Protein AF-A0A532U9X1-F1 (afdb_monomer)

Sequence (210 aa):
MLKDKKFWLIILLFGSIWGGLEVLLHDSLKMVNFSPISPVLTTVGFLTLAVARMIYNKRGSSAIIGGIAGLYKFLGLAFFPCQLFAVILQGATFDVVYSYLDKRLRENSVKRGVIGSLSAYLSYLLFVVVVTYIVPYSFWPSRGLSGVLNHAGIVGSFAALGGFLAVSLGERLGRNVREKFFYLQSSRAPLFYTSAVSVILICWILGVFL

Secondary structure (DSSP, 8-state):
-HHHHHHHHHHHHHHHHHHHHHHHHHHHHHHTT-S-HHHHHHHHHHHHHHHHHHH---TTHHHHHHHHHHHGGGTSSS--HHHHHHHHHHHHHHHHHHHHS-GGGGTSHHHHHHHHHHHHHHHHHHHHHIIIIIS--THHHHTHHHHHHHIIIIIHHHHHHHHHHHHHHHHHHHHHHHHHHHHHHHHSHHHHHHHHHHHHHHHHHHHHH-

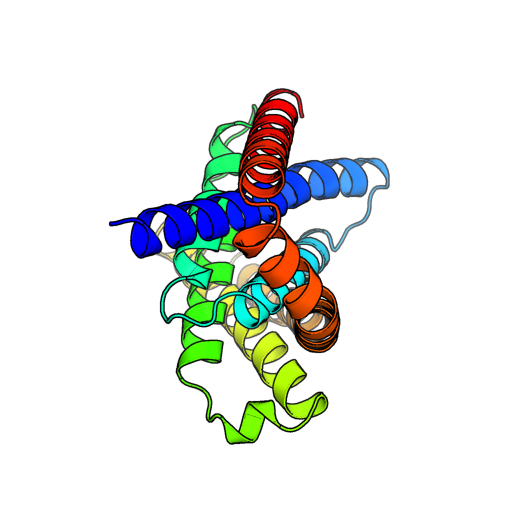Nearest PDB structures (foldseek):
  5edl-assembly1_A  TM=6.833E-01  e=3.679E-03  Bacillus subtilis
  6stj-assembly1_A  TM=2.609E-01  e=9.637E+00  Homo sapiens

Structure (mmCIF, N/CA/C/O backbone):
data_AF-A0A532U9X1-F1
#
_entry.id   AF-A0A532U9X1-F1
#
loop_
_atom_site.group_PDB
_atom_site.id
_atom_site.type_symbol
_atom_site.label_atom_id
_atom_site.label_alt_id
_atom_site.label_comp_id
_atom_site.label_asym_id
_atom_site.label_entity_id
_atom_site.label_seq_id
_atom_site.pdbx_PDB_ins_code
_atom_site.Cartn_x
_atom_site.Cartn_y
_atom_site.Cartn_z
_atom_site.occupancy
_atom_site.B_iso_or_equiv
_atom_site.auth_seq_id
_atom_site.auth_comp_id
_atom_site.auth_asym_id
_atom_site.auth_atom_id
_atom_site.pdbx_PDB_model_num
ATOM 1 N N . MET A 1 1 ? -22.167 -13.305 11.565 1.00 49.97 1 MET A N 1
ATOM 2 C CA . MET A 1 1 ? -22.881 -12.503 10.542 1.00 49.97 1 MET A CA 1
ATOM 3 C C . MET A 1 1 ? -22.608 -10.998 10.604 1.00 49.97 1 MET A C 1
ATOM 5 O O . MET A 1 1 ? -21.979 -10.497 9.682 1.00 49.97 1 MET A O 1
ATOM 9 N N . LEU A 1 2 ? -23.031 -10.233 11.627 1.00 58.47 2 LEU A N 1
ATOM 10 C CA . LEU A 1 2 ? -22.808 -8.763 11.653 1.00 58.47 2 LEU A CA 1
ATOM 11 C C . LEU A 1 2 ? -21.321 -8.361 11.701 1.00 58.47 2 LEU A C 1
ATOM 13 O O . LEU A 1 2 ? -20.928 -7.348 11.126 1.00 58.47 2 LEU A O 1
ATOM 17 N N . LYS A 1 3 ? -20.483 -9.173 12.357 1.00 68.62 3 LYS A N 1
ATOM 18 C CA . LYS A 1 3 ? -19.029 -8.961 12.456 1.00 68.62 3 LYS A CA 1
ATOM 19 C C . LYS A 1 3 ? -18.318 -9.146 11.106 1.00 68.62 3 LYS A C 1
ATOM 21 O O . LYS A 1 3 ? -17.339 -8.457 10.838 1.00 68.62 3 LYS A O 1
ATOM 26 N N . ASP A 1 4 ? -18.862 -10.013 10.253 1.00 77.56 4 ASP A N 1
ATOM 27 C CA . ASP A 1 4 ? -18.303 -10.360 8.942 1.00 77.56 4 ASP A CA 1
ATOM 28 C C . ASP A 1 4 ? -18.669 -9.301 7.897 1.00 77.56 4 ASP A C 1
ATOM 30 O O . ASP A 1 4 ? -17.810 -8.852 7.144 1.00 77.56 4 ASP A O 1
ATOM 34 N N . LYS A 1 5 ? -19.911 -8.795 7.925 1.00 85.19 5 LYS A N 1
ATOM 35 C CA . LYS A 1 5 ? -20.338 -7.674 7.065 1.00 85.19 5 LYS A CA 1
ATOM 36 C C . LYS A 1 5 ? -19.504 -6.411 7.312 1.00 85.19 5 LYS A C 1
ATOM 38 O O . LYS A 1 5 ? -19.053 -5.770 6.369 1.00 85.19 5 LYS A O 1
ATOM 43 N N . LYS A 1 6 ? -19.248 -6.081 8.586 1.00 85.69 6 LYS A N 1
ATOM 44 C CA . LYS A 1 6 ? -18.401 -4.936 8.971 1.00 85.69 6 LYS A CA 1
ATOM 45 C C . LYS A 1 6 ? -16.965 -5.089 8.473 1.00 85.69 6 LYS A C 1
ATOM 47 O O . LYS A 1 6 ? -16.364 -4.111 8.046 1.00 85.69 6 LYS A O 1
ATOM 52 N N . PHE A 1 7 ? -16.426 -6.303 8.532 1.00 88.94 7 PHE A N 1
ATOM 53 C CA . PHE A 1 7 ? -15.084 -6.601 8.044 1.00 88.94 7 PHE A CA 1
ATOM 54 C C . PHE A 1 7 ? -14.952 -6.332 6.543 1.00 88.94 7 PHE A C 1
ATOM 56 O O . PHE A 1 7 ? -14.070 -5.576 6.140 1.00 88.94 7 PHE A O 1
ATOM 63 N N . TRP A 1 8 ? -15.862 -6.887 5.741 1.00 93.62 8 TRP A N 1
ATOM 64 C CA . TRP A 1 8 ? -15.859 -6.689 4.293 1.00 93.62 8 TRP A CA 1
ATOM 65 C C . TRP A 1 8 ? -16.038 -5.228 3.900 1.00 93.62 8 TRP A C 1
ATOM 67 O O . TRP A 1 8 ? -15.336 -4.752 3.016 1.00 93.62 8 TRP A O 1
ATOM 77 N N . LEU A 1 9 ? -16.904 -4.492 4.599 1.00 94.25 9 LEU A N 1
ATOM 78 C CA . LEU A 1 9 ? -17.095 -3.069 4.332 1.00 94.25 9 LEU A CA 1
ATOM 79 C C . LEU A 1 9 ? -15.822 -2.250 4.577 1.00 94.25 9 LEU A C 1
ATOM 81 O O . LEU A 1 9 ? -15.495 -1.387 3.773 1.00 94.25 9 LEU A O 1
ATOM 85 N N . ILE A 1 10 ? -15.089 -2.520 5.663 1.00 93.44 10 ILE A N 1
ATOM 86 C CA . ILE A 1 10 ? -13.825 -1.826 5.958 1.00 93.44 10 ILE A CA 1
ATOM 87 C C . ILE A 1 10 ? -12.777 -2.150 4.889 1.00 93.44 10 ILE A C 1
ATOM 89 O O . ILE A 1 10 ? -12.087 -1.250 4.417 1.00 93.44 10 ILE A O 1
ATOM 93 N N . ILE A 1 11 ? -12.672 -3.421 4.495 1.00 96.19 11 ILE A N 1
ATOM 94 C CA . ILE A 1 11 ? -11.768 -3.850 3.424 1.00 96.19 11 ILE A CA 1
ATOM 95 C C . ILE A 1 11 ? -12.101 -3.136 2.111 1.00 96.19 11 ILE A C 1
ATOM 97 O O . ILE A 1 11 ? -11.207 -2.570 1.487 1.00 96.19 11 ILE A O 1
ATOM 101 N N . LEU A 1 12 ? -13.377 -3.124 1.719 1.00 96.69 12 LEU A N 1
ATOM 102 C CA . LEU A 1 12 ? -13.836 -2.447 0.509 1.00 96.69 12 LEU A CA 1
ATOM 103 C C . LEU A 1 12 ? -13.572 -0.946 0.577 1.00 96.69 12 LEU A C 1
ATOM 105 O O . LEU A 1 12 ? -13.089 -0.381 -0.396 1.00 96.69 12 LEU A O 1
ATOM 109 N N . LEU A 1 13 ? -13.823 -0.313 1.723 1.00 96.81 13 LEU A N 1
ATOM 110 C CA . LEU A 1 13 ? -13.577 1.111 1.928 1.00 96.81 13 LEU A CA 1
ATOM 111 C C . LEU A 1 13 ? -12.100 1.462 1.724 1.00 96.81 13 LEU A C 1
ATOM 113 O O . LEU A 1 13 ? -11.790 2.324 0.909 1.00 96.81 13 LEU A O 1
ATOM 117 N N . PHE A 1 14 ? -11.181 0.784 2.416 1.00 97.56 14 PHE A N 1
ATOM 118 C CA . PHE A 1 14 ? -9.748 1.076 2.286 1.00 97.56 14 PHE A CA 1
ATOM 119 C C . PHE A 1 14 ? -9.177 0.668 0.925 1.00 97.56 14 PHE A C 1
ATOM 121 O O . PHE A 1 14 ? -8.315 1.374 0.406 1.00 97.56 14 PHE A O 1
ATOM 128 N N . GLY A 1 15 ? -9.674 -0.419 0.328 1.00 97.12 15 GLY A N 1
ATOM 129 C CA . GLY A 1 15 ? -9.320 -0.809 -1.040 1.00 97.12 15 GLY A CA 1
ATOM 130 C C . GLY A 1 15 ? -9.757 0.235 -2.062 1.00 97.12 15 GLY A C 1
ATOM 131 O O . GLY A 1 15 ? -8.976 0.595 -2.934 1.00 97.12 15 GLY A O 1
ATOM 132 N N . SER A 1 16 ? -10.964 0.782 -1.899 1.00 97.12 16 SER A N 1
ATOM 133 C CA . SER A 1 16 ? -11.503 1.832 -2.771 1.00 97.12 16 SER A CA 1
ATOM 134 C C . SER A 1 16 ? -10.765 3.159 -2.599 1.00 97.12 16 SER A C 1
ATOM 136 O O . SER A 1 16 ? -10.448 3.813 -3.585 1.00 97.12 16 SER A O 1
ATOM 138 N N . ILE A 1 17 ? -10.424 3.533 -1.360 1.00 96.88 17 ILE A N 1
ATOM 139 C CA . ILE A 1 17 ? -9.623 4.734 -1.083 1.00 96.88 17 ILE A CA 1
ATOM 140 C C . ILE A 1 17 ? -8.241 4.615 -1.732 1.00 96.88 17 ILE A C 1
ATOM 142 O O . ILE A 1 17 ? -7.826 5.534 -2.430 1.00 96.88 17 ILE A O 1
ATOM 146 N N . TRP A 1 18 ? -7.534 3.496 -1.539 1.00 97.50 18 TRP A N 1
ATOM 147 C CA . TRP A 1 18 ? -6.222 3.314 -2.165 1.00 97.50 18 TRP A CA 1
ATOM 148 C C . TRP A 1 18 ? -6.330 3.271 -3.695 1.00 97.50 18 TRP A C 1
ATOM 150 O O . TRP A 1 18 ? -5.617 4.014 -4.361 1.00 97.50 18 TRP A O 1
ATOM 160 N N . GLY A 1 19 ? -7.249 2.480 -4.256 1.00 95.12 19 GLY A N 1
ATOM 161 C CA . GLY A 1 19 ? -7.444 2.389 -5.707 1.00 95.12 19 GLY A CA 1
ATOM 162 C C . GLY A 1 19 ? -7.814 3.727 -6.356 1.00 95.12 19 GLY A C 1
ATOM 163 O O . GLY A 1 19 ? -7.246 4.093 -7.382 1.00 95.12 19 GLY A O 1
ATOM 164 N N . GLY A 1 20 ? -8.691 4.511 -5.724 1.00 94.25 20 GLY A N 1
ATOM 165 C CA . GLY A 1 20 ? -9.029 5.857 -6.189 1.00 94.25 20 GLY A CA 1
ATOM 166 C C . GLY A 1 20 ? -7.845 6.825 -6.110 1.00 94.25 20 GLY A C 1
ATOM 167 O O . GLY A 1 20 ? -7.595 7.565 -7.059 1.00 94.25 20 GLY A O 1
ATOM 168 N N . LEU A 1 21 ? -7.076 6.795 -5.013 1.00 94.62 21 LEU A N 1
ATOM 169 C CA . LEU A 1 21 ? -5.856 7.601 -4.874 1.00 94.62 21 LEU A CA 1
ATOM 170 C C . LEU A 1 21 ? -4.792 7.220 -5.906 1.00 94.62 21 LEU A C 1
ATOM 172 O O . LEU A 1 21 ? -4.101 8.101 -6.402 1.00 94.62 21 LEU A O 1
ATOM 176 N N . GLU A 1 22 ? -4.669 5.937 -6.243 1.00 92.62 22 GLU A N 1
ATOM 177 C CA . GLU A 1 22 ? -3.769 5.445 -7.289 1.00 92.62 22 GLU A CA 1
ATOM 178 C C . GLU A 1 22 ? -4.063 6.074 -8.649 1.00 92.62 22 GLU A C 1
ATOM 180 O O . GLU A 1 22 ? -3.134 6.502 -9.327 1.00 92.62 22 GLU A O 1
ATOM 185 N N . VAL A 1 23 ? -5.336 6.137 -9.045 1.00 91.19 23 VAL A N 1
ATOM 186 C CA . VAL A 1 23 ? -5.747 6.750 -10.317 1.00 91.19 23 VAL A CA 1
ATOM 187 C C . VAL A 1 23 ? -5.522 8.264 -10.266 1.00 91.19 23 VAL A C 1
ATOM 189 O O . VAL A 1 23 ? -4.752 8.806 -11.057 1.00 91.19 23 VAL A O 1
ATOM 192 N N . LEU A 1 24 ? -6.078 8.928 -9.247 1.00 91.88 24 LEU A N 1
ATOM 193 C CA . LEU A 1 24 ? -5.992 10.382 -9.079 1.00 91.88 24 LEU A CA 1
ATOM 194 C C . LEU A 1 24 ? -4.550 10.901 -9.039 1.00 91.88 24 LEU A C 1
ATOM 196 O O . LEU A 1 24 ? -4.216 11.881 -9.708 1.00 91.88 24 LEU A O 1
ATOM 200 N N . LEU A 1 25 ? -3.688 10.272 -8.234 1.00 91.75 25 LEU A N 1
ATOM 201 C CA . LEU A 1 25 ? -2.304 10.714 -8.074 1.00 91.75 25 LEU A CA 1
ATOM 202 C C . LEU A 1 25 ? -1.470 10.415 -9.310 1.00 91.75 25 LEU A C 1
ATOM 204 O O . LEU A 1 25 ? -0.604 11.216 -9.648 1.00 91.75 25 LEU A O 1
ATOM 208 N N . HIS A 1 26 ? -1.708 9.291 -9.983 1.00 89.69 26 HIS A N 1
ATOM 209 C CA . HIS A 1 26 ? -0.960 8.947 -11.187 1.00 89.69 26 HIS A CA 1
ATOM 210 C C . HIS A 1 26 ? -1.162 9.988 -12.286 1.00 89.69 26 HIS A C 1
ATOM 212 O O . HIS A 1 26 ? -0.177 10.470 -12.850 1.00 89.69 26 HIS A O 1
ATOM 218 N N . ASP A 1 27 ? -2.404 10.396 -12.537 1.00 88.44 27 ASP A N 1
ATOM 219 C CA . ASP A 1 27 ? -2.695 11.399 -13.564 1.00 88.44 27 ASP A CA 1
ATOM 220 C C . ASP A 1 27 ? -2.250 12.796 -13.134 1.00 88.44 27 ASP A C 1
ATOM 222 O O . ASP A 1 27 ? -1.587 13.494 -13.903 1.00 88.44 27 ASP A O 1
ATOM 226 N N . SER A 1 28 ? -2.478 13.161 -11.869 1.00 90.38 28 SER A N 1
ATOM 227 C CA . SER A 1 28 ? -2.004 14.442 -11.325 1.00 90.38 28 SER A CA 1
ATOM 228 C C . SER A 1 28 ? -0.480 14.585 -11.430 1.00 90.38 28 SER A C 1
ATOM 230 O O . SER A 1 28 ? 0.022 15.641 -11.812 1.00 90.38 28 SER A O 1
ATOM 232 N N . LEU A 1 29 ? 0.279 13.525 -11.125 1.00 91.06 29 LEU A N 1
ATOM 233 C CA . LEU A 1 29 ? 1.745 13.537 -11.198 1.00 91.06 29 LEU A CA 1
ATOM 234 C C . LEU A 1 29 ? 2.260 13.566 -12.641 1.00 91.06 29 LEU A C 1
ATOM 236 O O . LEU A 1 29 ? 3.283 14.202 -12.909 1.00 91.06 29 LEU A O 1
ATOM 240 N N . LYS A 1 30 ? 1.548 12.929 -13.577 1.00 87.69 30 LYS A N 1
ATOM 241 C CA . LYS A 1 30 ? 1.854 13.039 -15.009 1.00 87.69 30 LYS A CA 1
ATOM 242 C C . LYS A 1 30 ? 1.664 14.460 -15.525 1.00 87.69 30 LYS A C 1
ATOM 244 O O . LYS A 1 30 ? 2.513 14.927 -16.277 1.00 87.69 30 LYS A O 1
ATOM 249 N N . MET A 1 31 ? 0.608 15.158 -15.100 1.00 90.50 31 MET A N 1
ATOM 250 C CA . MET A 1 31 ? 0.347 16.541 -15.530 1.00 90.50 31 MET A CA 1
ATOM 251 C C . MET A 1 31 ? 1.487 17.500 -15.161 1.00 90.50 31 MET A C 1
ATOM 253 O O . MET A 1 31 ? 1.769 18.433 -15.907 1.00 90.50 31 MET A O 1
ATOM 257 N N . VAL A 1 32 ? 2.178 17.255 -14.044 1.00 92.69 32 VAL A N 1
ATOM 258 C CA . VAL A 1 32 ? 3.333 18.057 -13.599 1.00 92.69 32 VAL A CA 1
ATOM 259 C C . VAL A 1 32 ? 4.690 17.480 -14.035 1.00 92.69 32 VAL A C 1
ATOM 261 O O . VAL A 1 32 ? 5.727 17.956 -13.579 1.00 92.69 32 VAL A O 1
ATOM 264 N N . ASN A 1 33 ? 4.712 16.461 -14.907 1.00 89.19 33 ASN A N 1
ATOM 265 C CA . ASN A 1 33 ? 5.923 15.769 -15.379 1.00 89.19 33 ASN A CA 1
ATOM 266 C C . ASN A 1 33 ? 6.828 15.229 -14.251 1.00 89.19 33 ASN A C 1
ATOM 268 O O . ASN A 1 33 ? 8.056 15.184 -14.375 1.00 89.19 33 ASN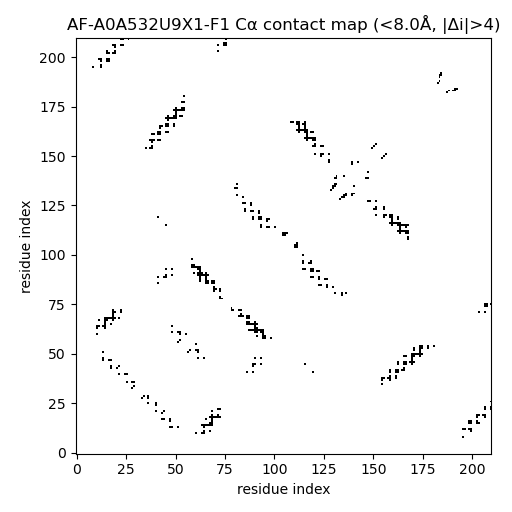 A O 1
ATOM 272 N N . PHE A 1 34 ? 6.241 14.804 -13.131 1.00 87.94 34 PHE A N 1
ATOM 273 C CA . PHE A 1 34 ? 7.006 14.288 -12.001 1.00 87.94 34 PHE A CA 1
ATOM 274 C C . PHE A 1 34 ? 7.447 12.840 -12.259 1.00 87.94 34 PHE A C 1
ATOM 276 O O . PHE A 1 34 ? 6.623 11.948 -12.418 1.00 87.94 34 PHE A O 1
ATOM 283 N N . SER A 1 35 ? 8.759 12.593 -12.301 1.00 78.06 35 SER A N 1
ATOM 284 C CA . SER A 1 35 ? 9.325 11.313 -12.762 1.00 78.06 35 SER A CA 1
ATOM 285 C C . SER A 1 35 ? 9.250 10.143 -11.750 1.00 78.06 35 SER A C 1
ATOM 287 O O . SER A 1 35 ? 8.978 9.014 -12.173 1.00 78.06 35 SER A O 1
ATOM 289 N N . PRO A 1 36 ? 9.396 10.321 -10.415 1.00 85.56 36 PRO A N 1
ATOM 290 C CA . PRO A 1 36 ? 9.295 9.200 -9.476 1.00 85.56 36 PRO A CA 1
ATOM 291 C C . PRO A 1 36 ? 7.846 8.929 -9.028 1.00 85.56 36 PRO A C 1
ATOM 293 O O . PRO A 1 36 ? 7.540 8.904 -7.836 1.00 85.56 36 PRO A O 1
ATOM 296 N N . ILE A 1 37 ? 6.952 8.665 -9.988 1.00 91.50 37 ILE A N 1
ATOM 297 C CA . ILE A 1 37 ? 5.530 8.361 -9.727 1.00 91.50 37 ILE A CA 1
ATOM 298 C C . ILE A 1 37 ? 5.385 7.092 -8.872 1.00 91.50 37 ILE A C 1
ATOM 300 O O . ILE A 1 37 ? 4.680 7.079 -7.867 1.00 91.50 37 ILE A O 1
ATOM 304 N N . SER A 1 38 ? 6.097 6.022 -9.238 1.00 92.69 38 SER A N 1
ATOM 305 C CA . SER A 1 38 ? 5.945 4.702 -8.612 1.00 92.69 38 SER A CA 1
ATOM 306 C C . SER A 1 38 ? 6.287 4.681 -7.103 1.00 92.69 38 SER A C 1
ATOM 308 O O . SER A 1 38 ? 5.475 4.167 -6.327 1.00 92.69 38 SER A O 1
ATOM 310 N N . PRO A 1 39 ? 7.398 5.281 -6.626 1.00 95.38 39 PRO A N 1
ATOM 311 C CA . PRO A 1 39 ? 7.660 5.415 -5.190 1.00 95.38 39 PRO A CA 1
ATOM 312 C C . PRO A 1 39 ? 6.602 6.220 -4.429 1.00 95.38 39 PRO A C 1
ATOM 314 O O . PRO A 1 39 ? 6.249 5.856 -3.305 1.00 95.38 39 PRO A O 1
ATOM 317 N N . VAL A 1 40 ? 6.073 7.297 -5.021 1.00 96.06 40 VAL A N 1
ATOM 318 C CA . VAL A 1 40 ? 5.040 8.131 -4.381 1.00 96.06 40 VAL A CA 1
ATOM 319 C C . VAL A 1 40 ? 3.742 7.348 -4.221 1.00 96.06 40 VAL A C 1
ATOM 321 O O . VAL A 1 40 ? 3.186 7.300 -3.124 1.00 96.06 40 VAL A O 1
ATOM 324 N N . LEU A 1 41 ? 3.310 6.664 -5.277 1.00 95.44 41 LEU A N 1
ATOM 325 C CA . LEU A 1 41 ? 2.147 5.779 -5.250 1.00 95.44 41 LEU A CA 1
ATOM 326 C C . LEU A 1 41 ? 2.292 4.675 -4.188 1.00 95.44 41 LEU A C 1
ATOM 328 O O . LEU A 1 41 ? 1.420 4.508 -3.334 1.00 95.44 41 LEU A O 1
ATOM 332 N N . THR A 1 42 ? 3.463 4.030 -4.129 1.00 96.94 42 T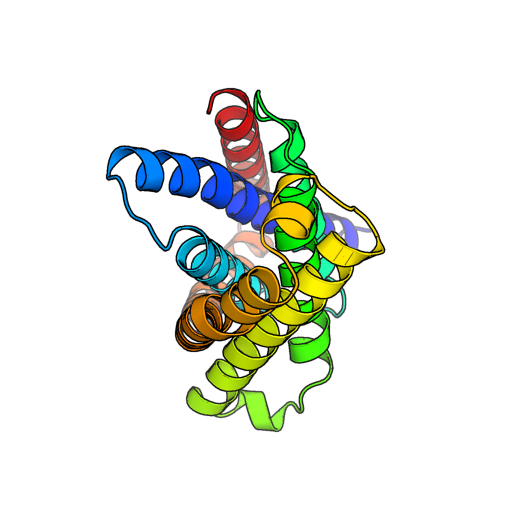HR A N 1
ATOM 333 C CA . THR A 1 42 ? 3.792 3.036 -3.089 1.00 96.94 42 THR A CA 1
ATOM 334 C C . THR A 1 42 ? 3.681 3.621 -1.679 1.00 96.94 42 THR A C 1
ATOM 336 O O . THR A 1 42 ? 3.132 2.992 -0.774 1.00 96.94 42 THR A O 1
ATOM 339 N N . THR A 1 43 ? 4.183 4.843 -1.486 1.00 97.25 43 THR A N 1
ATOM 340 C CA . THR A 1 43 ? 4.138 5.561 -0.202 1.00 97.25 43 THR A CA 1
ATOM 341 C C . THR A 1 43 ? 2.694 5.778 0.246 1.00 97.25 43 THR A C 1
ATOM 343 O O . THR A 1 43 ? 2.347 5.490 1.393 1.00 97.25 43 THR A O 1
ATOM 346 N N . VAL A 1 44 ? 1.824 6.231 -0.656 1.00 97.56 44 VAL A N 1
ATOM 347 C CA . VAL A 1 44 ? 0.402 6.458 -0.355 1.00 97.56 44 VAL A CA 1
ATOM 348 C C . VAL A 1 44 ? -0.340 5.144 -0.106 1.00 97.56 44 VAL A C 1
ATOM 350 O O . VAL A 1 44 ? -1.130 5.055 0.843 1.00 97.56 44 VAL A O 1
ATOM 353 N N . GLY A 1 45 ? -0.043 4.101 -0.882 1.00 97.56 45 GLY A N 1
ATOM 354 C CA . GLY A 1 45 ? -0.596 2.766 -0.666 1.00 97.56 45 GLY A CA 1
ATOM 355 C C . GLY A 1 45 ? -0.252 2.221 0.716 1.00 97.56 45 GLY A C 1
ATOM 356 O O . GLY A 1 45 ? -1.135 1.843 1.487 1.00 97.56 45 GLY A O 1
ATOM 357 N N . PHE A 1 46 ? 1.022 2.275 1.100 1.00 98.25 46 PHE A N 1
ATOM 358 C CA . PHE A 1 46 ? 1.476 1.798 2.407 1.00 98.25 46 PHE A CA 1
ATOM 359 C C . PHE A 1 46 ? 0.955 2.632 3.569 1.00 98.25 46 PHE A C 1
ATOM 361 O O . PHE A 1 46 ? 0.645 2.074 4.623 1.00 98.25 46 PHE A O 1
ATOM 368 N N . LEU A 1 47 ? 0.803 3.944 3.386 1.00 97.94 47 LEU A N 1
ATOM 369 C CA . LEU A 1 47 ? 0.168 4.803 4.379 1.00 97.94 47 LEU A CA 1
ATOM 370 C C . LEU A 1 47 ? -1.282 4.362 4.606 1.00 97.94 47 LEU A C 1
ATOM 372 O O . LEU A 1 47 ? -1.703 4.188 5.751 1.00 97.94 47 LEU A O 1
ATOM 376 N N . THR A 1 48 ? -2.015 4.095 3.524 1.00 97.75 48 THR A N 1
ATOM 377 C CA . THR A 1 48 ? -3.403 3.617 3.582 1.00 97.75 48 THR A CA 1
ATOM 378 C C . THR A 1 48 ? -3.497 2.250 4.266 1.00 97.75 48 THR A C 1
ATOM 380 O O . THR A 1 48 ? -4.317 2.062 5.169 1.00 97.75 48 THR A O 1
ATOM 383 N N . LEU A 1 49 ? -2.614 1.309 3.916 1.00 97.75 49 LEU A N 1
ATOM 384 C CA . LEU A 1 49 ? -2.553 -0.018 4.538 1.00 97.75 49 LEU A CA 1
ATOM 385 C C . LEU A 1 49 ? -2.181 0.037 6.027 1.00 97.75 49 LEU A C 1
ATOM 387 O O . LEU A 1 49 ? -2.764 -0.694 6.832 1.00 97.75 49 LEU A O 1
ATOM 391 N N . ALA A 1 50 ? -1.248 0.907 6.414 1.00 96.75 50 ALA A N 1
ATOM 392 C CA . ALA A 1 50 ? -0.857 1.100 7.807 1.00 96.75 50 ALA A CA 1
ATOM 393 C C . ALA A 1 50 ? -2.005 1.692 8.643 1.00 96.75 50 ALA A C 1
ATOM 395 O O . ALA A 1 50 ? -2.279 1.197 9.742 1.00 96.75 50 ALA A O 1
ATOM 396 N N . VAL A 1 51 ? -2.736 2.678 8.107 1.00 96.88 51 VAL A N 1
ATOM 397 C CA . VAL A 1 51 ? -3.964 3.202 8.737 1.00 96.88 51 VAL A CA 1
ATOM 398 C C . VAL A 1 51 ? -4.999 2.084 8.893 1.00 96.88 51 VAL A C 1
ATOM 400 O O . VAL A 1 51 ? -5.522 1.874 9.993 1.00 96.88 51 VAL A O 1
ATOM 403 N N . ALA A 1 52 ? -5.247 1.314 7.829 1.00 96.06 52 ALA A N 1
ATOM 404 C CA . ALA A 1 52 ? -6.196 0.205 7.849 1.00 96.06 52 ALA A CA 1
ATOM 405 C C . ALA A 1 52 ? -5.828 -0.849 8.908 1.00 96.06 52 ALA A C 1
ATOM 407 O O . ALA A 1 52 ? -6.707 -1.332 9.625 1.00 96.06 52 ALA A O 1
ATOM 408 N N . ARG A 1 53 ? -4.535 -1.158 9.083 1.00 94.25 53 ARG A N 1
ATOM 409 C CA . ARG A 1 53 ? -4.049 -2.098 10.109 1.00 94.25 53 ARG A CA 1
ATOM 410 C C . ARG A 1 53 ? -4.249 -1.610 11.539 1.00 94.25 53 ARG A C 1
ATOM 412 O O . ARG A 1 53 ? -4.413 -2.446 12.426 1.00 94.25 53 ARG A O 1
ATOM 419 N N . MET A 1 54 ? -4.281 -0.302 11.786 1.00 93.88 54 MET A N 1
ATOM 420 C CA . MET A 1 54 ? -4.606 0.229 13.117 1.00 93.88 54 MET A CA 1
ATOM 421 C C . MET A 1 54 ? -6.090 0.108 13.453 1.00 93.88 54 MET A C 1
ATOM 423 O O . MET A 1 54 ? -6.442 -0.110 14.613 1.00 93.88 54 MET A O 1
ATOM 427 N N . ILE A 1 55 ? -6.959 0.226 12.449 1.00 92.56 55 ILE A N 1
ATOM 428 C CA . ILE A 1 55 ? -8.407 0.079 12.623 1.00 92.56 55 ILE A CA 1
ATOM 429 C C . ILE A 1 55 ? -8.780 -1.401 12.707 1.00 92.56 55 ILE A C 1
ATOM 431 O O . ILE A 1 55 ? -9.538 -1.804 13.591 1.00 92.56 55 ILE A O 1
ATOM 435 N N . TYR A 1 56 ? -8.219 -2.226 11.822 1.00 90.12 56 TYR A N 1
ATOM 436 C CA . TYR A 1 56 ? -8.535 -3.643 11.734 1.00 90.12 56 TYR A CA 1
ATOM 437 C C . TYR A 1 56 ? -7.300 -4.505 11.440 1.00 90.12 56 TYR A C 1
ATOM 439 O O . TYR A 1 56 ? -6.903 -4.730 10.296 1.00 90.12 56 TYR A O 1
ATOM 447 N N . ASN A 1 57 ? -6.702 -5.045 12.502 1.00 91.75 57 ASN A N 1
ATOM 448 C CA . ASN A 1 57 ? -5.490 -5.858 12.418 1.00 91.75 57 ASN A CA 1
ATOM 449 C C . ASN A 1 57 ? -5.810 -7.359 12.283 1.00 91.75 57 ASN A C 1
ATOM 451 O O . ASN A 1 57 ? -5.696 -8.108 13.256 1.00 91.75 57 ASN A O 1
ATOM 455 N N . LYS A 1 58 ? -6.203 -7.813 11.087 1.00 92.31 58 LYS A N 1
ATOM 456 C CA . LYS A 1 58 ? -6.275 -9.249 10.758 1.00 92.31 58 LYS A CA 1
ATOM 457 C C . LYS A 1 58 ? -5.253 -9.614 9.688 1.00 92.31 58 LYS A C 1
ATOM 459 O O . LYS A 1 58 ? -4.988 -8.831 8.788 1.00 92.31 58 LYS A O 1
ATOM 464 N N . ARG A 1 59 ? -4.687 -10.818 9.786 1.00 92.56 59 ARG A N 1
ATOM 465 C CA . ARG A 1 59 ? -3.828 -11.377 8.730 1.00 92.56 59 ARG A CA 1
ATOM 466 C C . ARG A 1 59 ? -4.631 -11.517 7.433 1.00 92.56 59 ARG A C 1
ATOM 468 O O . ARG A 1 59 ? -5.817 -11.842 7.494 1.00 92.56 59 ARG A O 1
ATOM 475 N N . GLY A 1 60 ? -4.002 -11.239 6.298 1.00 93.75 60 GLY A N 1
ATOM 476 C CA . GLY A 1 60 ? -4.621 -11.238 4.974 1.00 93.75 60 GLY A CA 1
ATOM 477 C C . GLY A 1 60 ? -5.422 -9.979 4.626 1.00 93.75 60 GLY A C 1
ATOM 478 O O . GLY A 1 60 ? -5.751 -9.794 3.457 1.00 93.75 60 GLY A O 1
ATOM 479 N N . SER A 1 61 ? -5.746 -9.091 5.579 1.00 95.44 61 SER A N 1
ATOM 480 C CA . SER A 1 61 ? -6.593 -7.929 5.272 1.00 95.44 61 SER A CA 1
ATOM 481 C C . SER A 1 61 ? -5.918 -6.940 4.324 1.00 95.44 61 SER A C 1
ATOM 483 O O . SER A 1 61 ? -6.580 -6.409 3.439 1.00 95.44 61 SER A O 1
ATOM 485 N N . SER A 1 62 ? -4.611 -6.718 4.466 1.00 97.31 62 SER A N 1
ATOM 486 C CA . SER A 1 62 ? -3.859 -5.795 3.611 1.00 97.31 62 SER A CA 1
ATOM 487 C C . SER A 1 62 ? -3.686 -6.347 2.200 1.00 97.31 62 SER A C 1
ATOM 489 O O . SER A 1 62 ? -3.769 -5.587 1.238 1.00 97.31 62 SER A O 1
ATOM 491 N N . ALA A 1 63 ? -3.533 -7.667 2.070 1.00 97.50 63 ALA A N 1
ATOM 492 C CA . ALA A 1 63 ? -3.471 -8.330 0.773 1.00 97.50 63 ALA A CA 1
ATOM 493 C C . ALA A 1 63 ? -4.797 -8.189 0.009 1.00 97.50 63 ALA A C 1
ATOM 495 O O . ALA A 1 63 ? -4.792 -7.822 -1.162 1.00 97.50 63 ALA A O 1
ATOM 496 N N . ILE A 1 64 ? -5.939 -8.401 0.678 1.00 97.69 64 ILE A N 1
ATOM 497 C CA . ILE A 1 64 ? -7.263 -8.238 0.053 1.00 97.69 64 ILE A CA 1
ATOM 498 C C . ILE A 1 64 ? -7.518 -6.768 -0.311 1.00 97.69 64 ILE A C 1
ATOM 500 O O . ILE A 1 64 ? -8.010 -6.490 -1.403 1.00 97.69 64 ILE A O 1
ATOM 504 N N . ILE A 1 65 ? -7.149 -5.827 0.568 1.00 98.12 65 ILE A N 1
ATOM 505 C CA . ILE A 1 65 ? -7.225 -4.386 0.282 1.00 98.12 65 ILE A CA 1
ATOM 506 C C . ILE A 1 65 ? -6.417 -4.045 -0.981 1.00 98.12 65 ILE A C 1
ATOM 508 O O . ILE A 1 65 ? -6.934 -3.347 -1.849 1.00 98.12 65 ILE A O 1
ATOM 512 N N . GLY A 1 66 ? -5.197 -4.577 -1.122 1.00 97.38 66 GLY A N 1
ATOM 513 C CA . GLY A 1 66 ? -4.385 -4.404 -2.333 1.00 97.38 66 GLY A CA 1
ATOM 514 C C . GLY A 1 66 ? -4.962 -5.076 -3.572 1.00 97.38 66 GLY A C 1
ATOM 515 O O . GLY A 1 66 ? -4.898 -4.504 -4.654 1.00 97.38 66 GLY A O 1
ATOM 516 N N . GLY A 1 67 ? -5.606 -6.233 -3.420 1.00 97.44 67 GLY A N 1
ATOM 517 C CA . GLY A 1 67 ? -6.383 -6.863 -4.489 1.00 97.44 67 GLY A CA 1
ATOM 518 C C . GLY A 1 67 ? -7.474 -5.938 -5.026 1.00 97.44 67 GLY A C 1
ATOM 519 O O . GLY A 1 67 ? -7.533 -5.686 -6.226 1.00 97.44 67 GLY A O 1
ATOM 520 N N . ILE A 1 68 ? -8.293 -5.379 -4.132 1.00 97.19 68 ILE A N 1
ATOM 521 C CA . ILE A 1 68 ? -9.376 -4.452 -4.493 1.00 97.19 68 ILE A CA 1
ATOM 522 C C . ILE A 1 68 ? -8.822 -3.168 -5.113 1.00 97.19 68 ILE A C 1
ATOM 524 O O . ILE A 1 68 ? -9.339 -2.726 -6.133 1.00 97.19 68 ILE A O 1
ATOM 528 N N . ALA A 1 69 ? -7.762 -2.593 -4.541 1.00 96.56 69 ALA A N 1
ATOM 529 C CA . ALA A 1 69 ? -7.108 -1.416 -5.110 1.00 96.56 69 ALA A CA 1
ATOM 530 C C . ALA A 1 69 ? -6.555 -1.701 -6.516 1.00 96.56 69 ALA A C 1
ATOM 532 O O . ALA A 1 69 ? -6.693 -0.877 -7.414 1.00 96.56 69 ALA A O 1
ATOM 533 N N . GLY A 1 70 ? -5.995 -2.893 -6.738 1.00 94.62 70 GLY A N 1
ATOM 534 C CA . GLY A 1 70 ? -5.541 -3.339 -8.051 1.00 94.62 70 GLY A CA 1
ATOM 535 C C . GLY A 1 70 ? -6.670 -3.397 -9.083 1.00 94.62 70 GLY A C 1
ATOM 536 O O . GLY A 1 70 ? -6.448 -3.028 -10.235 1.00 94.62 70 GLY A O 1
ATOM 537 N N . LEU A 1 71 ? -7.891 -3.776 -8.680 1.00 93.88 71 LEU A N 1
ATOM 538 C CA . LEU A 1 71 ? -9.034 -3.863 -9.599 1.00 93.88 71 LEU A CA 1
ATOM 539 C C . LEU A 1 71 ? -9.385 -2.526 -10.267 1.00 93.88 71 LEU A C 1
ATOM 541 O O . LEU A 1 71 ? -9.909 -2.532 -11.378 1.00 93.88 71 LEU A O 1
ATOM 545 N N . TYR A 1 72 ? -9.032 -1.391 -9.661 1.00 91.31 72 TYR A N 1
ATOM 546 C CA . TYR A 1 72 ? -9.207 -0.077 -10.287 1.00 91.31 72 TYR A CA 1
ATOM 547 C C . TYR A 1 72 ? -8.438 0.064 -11.601 1.00 91.31 72 TYR A C 1
ATOM 549 O O . TYR A 1 72 ? -8.863 0.805 -12.482 1.00 91.31 72 TYR A O 1
ATOM 557 N N . LYS A 1 73 ? -7.342 -0.682 -11.790 1.00 88.62 73 LYS A N 1
ATOM 558 C CA . LYS A 1 73 ? -6.578 -0.657 -13.045 1.00 88.62 73 LYS A CA 1
ATOM 559 C C . LYS A 1 73 ? -7.354 -1.255 -14.229 1.00 88.62 73 LYS A C 1
ATOM 561 O O . LYS A 1 73 ? -6.943 -1.038 -15.362 1.00 88.62 73 LYS A O 1
ATOM 566 N N . PHE A 1 74 ? -8.456 -1.975 -13.990 1.00 88.31 74 PHE A N 1
ATOM 567 C CA . PHE A 1 74 ? -9.366 -2.427 -15.052 1.00 88.31 74 PHE A CA 1
ATOM 568 C C . PHE A 1 74 ? -10.378 -1.362 -15.486 1.00 88.31 74 PHE A C 1
ATOM 570 O O . PHE A 1 74 ? -11.001 -1.532 -16.528 1.00 88.31 74 PHE A O 1
ATOM 577 N N . LEU A 1 75 ? -10.571 -0.301 -14.698 1.00 84.50 75 LEU A N 1
ATOM 578 C CA . LEU A 1 75 ? -11.542 0.752 -15.009 1.00 84.50 75 LEU A CA 1
ATOM 579 C C . LEU A 1 75 ? -10.979 1.801 -15.975 1.00 84.50 75 LEU A C 1
ATOM 581 O O . LEU A 1 75 ? -11.747 2.438 -16.686 1.00 84.50 75 LEU A O 1
ATOM 585 N N . GLY A 1 76 ? -9.652 1.952 -16.023 1.00 72.06 76 GLY A N 1
ATOM 586 C CA . GLY A 1 76 ? -8.988 2.897 -16.916 1.00 72.06 76 GLY A CA 1
ATOM 587 C C . GLY A 1 76 ? -8.978 2.439 -18.378 1.00 72.06 76 GLY A C 1
ATOM 588 O O . GLY A 1 76 ? -8.911 1.247 -18.678 1.00 72.06 76 GLY A O 1
ATOM 589 N N . LEU A 1 77 ? -8.957 3.406 -19.303 1.00 61.50 77 LEU A N 1
ATOM 590 C CA . LEU A 1 77 ? -8.976 3.180 -20.760 1.00 61.50 77 LEU A CA 1
ATOM 591 C C . LEU A 1 77 ? -7.781 2.362 -21.295 1.00 61.50 77 LEU A C 1
ATOM 593 O O . LEU A 1 77 ? -7.870 1.780 -22.374 1.00 61.50 77 LEU A O 1
ATOM 597 N N . ALA A 1 78 ? -6.663 2.307 -20.560 1.00 74.06 78 ALA A N 1
ATOM 598 C CA . ALA A 1 78 ? -5.468 1.553 -20.933 1.00 74.06 78 ALA A CA 1
ATOM 599 C C . ALA A 1 78 ? -5.061 0.574 -19.821 1.00 74.06 78 ALA A C 1
ATOM 601 O O . ALA A 1 78 ? -4.519 0.967 -18.785 1.00 74.06 78 ALA A O 1
ATOM 602 N N . PHE A 1 79 ? -5.296 -0.718 -20.056 1.00 79.94 79 PHE A N 1
ATOM 603 C CA . PHE A 1 79 ? -4.948 -1.775 -19.112 1.00 79.94 79 PHE A CA 1
ATOM 604 C C . PHE A 1 79 ? -3.461 -2.139 -19.200 1.00 79.94 79 PHE A C 1
ATOM 606 O O . PHE A 1 79 ? -2.988 -2.663 -20.210 1.00 79.94 79 PHE A O 1
ATOM 613 N N . PHE A 1 80 ? -2.733 -1.924 -18.103 1.00 83.69 80 PHE A N 1
ATOM 614 C CA . PHE A 1 80 ? -1.343 -2.352 -17.956 1.00 83.69 80 PHE A CA 1
ATOM 615 C C . PHE A 1 80 ? -1.239 -3.444 -16.880 1.00 83.69 80 PHE A C 1
ATOM 617 O O . PHE A 1 80 ? -1.237 -3.120 -15.687 1.00 83.69 80 PHE A O 1
ATOM 624 N N . PRO A 1 81 ? -1.081 -4.729 -17.264 1.00 85.75 81 PRO A N 1
ATOM 625 C CA . PRO A 1 81 ? -0.995 -5.837 -16.311 1.00 85.75 81 PRO A CA 1
ATOM 626 C C . PRO A 1 81 ? 0.100 -5.628 -15.260 1.00 85.75 81 PRO A C 1
ATOM 628 O O . PRO A 1 81 ? -0.076 -5.958 -14.092 1.00 85.75 81 PRO A O 1
ATOM 631 N N . CYS A 1 82 ? 1.227 -5.024 -15.647 1.00 88.75 82 CYS A N 1
ATOM 632 C CA . CYS A 1 82 ? 2.329 -4.753 -14.729 1.00 88.75 82 CYS A CA 1
ATOM 633 C C . CYS A 1 82 ? 1.911 -3.837 -13.565 1.00 88.75 82 CYS A C 1
ATOM 635 O O . CYS A 1 82 ? 2.290 -4.087 -12.426 1.00 88.75 82 CYS A O 1
ATOM 637 N N . GLN A 1 83 ? 1.078 -2.823 -13.806 1.00 90.00 83 GLN A N 1
ATOM 638 C CA . GLN A 1 83 ? 0.615 -1.929 -12.743 1.00 90.00 83 GLN A CA 1
ATOM 639 C C . GLN A 1 83 ? -0.336 -2.646 -11.781 1.00 90.00 83 GLN A C 1
ATOM 641 O O . GLN A 1 83 ? -0.241 -2.445 -10.572 1.00 90.00 83 GLN A O 1
ATOM 646 N N . LEU A 1 84 ? -1.198 -3.526 -12.300 1.00 92.62 84 LEU A N 1
ATOM 647 C CA . LEU A 1 84 ? -2.067 -4.377 -11.484 1.00 92.62 84 LEU A CA 1
ATOM 648 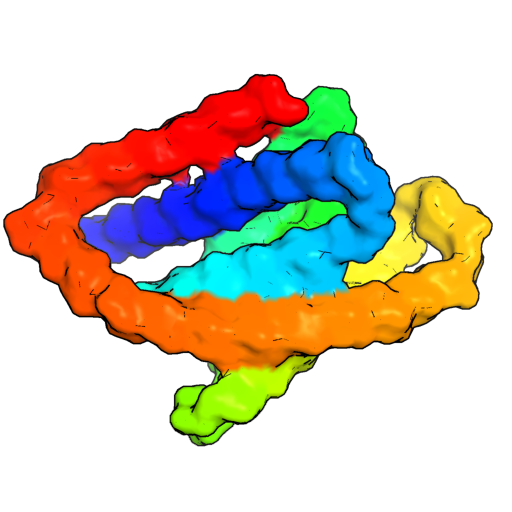C C . LEU A 1 84 ? -1.240 -5.255 -10.532 1.00 92.62 84 LEU A C 1
ATOM 650 O O . LEU A 1 84 ? -1.457 -5.235 -9.320 1.00 92.62 84 LEU A O 1
ATOM 654 N N . PHE A 1 85 ? -0.260 -5.991 -11.065 1.00 93.19 85 PHE A N 1
ATOM 655 C CA . PHE A 1 85 ? 0.589 -6.861 -10.247 1.00 93.19 85 PHE A CA 1
ATOM 656 C C . PHE A 1 85 ? 1.427 -6.078 -9.237 1.00 93.19 85 PHE A C 1
ATOM 658 O O . PHE A 1 85 ? 1.600 -6.554 -8.119 1.00 93.19 85 PHE A O 1
ATOM 665 N N . ALA A 1 86 ? 1.901 -4.879 -9.583 1.00 93.94 86 ALA A N 1
ATOM 666 C CA . ALA A 1 86 ? 2.632 -4.031 -8.646 1.00 93.94 86 ALA A CA 1
ATOM 667 C C . ALA A 1 86 ? 1.793 -3.712 -7.394 1.00 93.94 86 ALA A C 1
ATOM 669 O O . ALA A 1 86 ? 2.256 -3.945 -6.279 1.00 93.94 86 ALA A O 1
ATOM 670 N N . VAL A 1 87 ? 0.544 -3.264 -7.566 1.00 96.19 87 VAL A N 1
ATOM 671 C CA . VAL A 1 87 ? -0.359 -2.913 -6.451 1.00 96.19 87 VAL A CA 1
ATOM 672 C C . VAL A 1 87 ? -0.729 -4.145 -5.614 1.00 96.19 87 VAL A C 1
ATOM 674 O O . VAL A 1 87 ? -0.696 -4.105 -4.380 1.00 96.19 87 VAL A O 1
ATOM 677 N N . ILE A 1 88 ? -1.022 -5.275 -6.265 1.00 96.75 88 ILE A N 1
ATOM 678 C CA . ILE A 1 88 ? -1.345 -6.529 -5.566 1.00 96.75 88 ILE A CA 1
ATOM 679 C C . ILE A 1 88 ? -0.152 -7.010 -4.732 1.00 96.75 88 ILE A C 1
ATOM 681 O O . ILE A 1 88 ? -0.317 -7.351 -3.557 1.00 96.75 88 ILE A O 1
ATOM 685 N N . LEU A 1 89 ? 1.051 -7.015 -5.315 1.00 97.00 89 LEU A N 1
ATOM 686 C CA . LEU A 1 89 ? 2.269 -7.431 -4.621 1.00 97.00 89 LEU A CA 1
ATOM 687 C C . LEU A 1 89 ? 2.577 -6.520 -3.437 1.00 97.00 89 LEU A C 1
ATOM 689 O O . LEU A 1 89 ? 2.913 -7.035 -2.378 1.00 97.00 89 LEU A O 1
ATOM 693 N N . GLN A 1 90 ? 2.380 -5.208 -3.568 1.00 97.81 90 GLN A N 1
ATOM 694 C CA . GLN A 1 90 ? 2.548 -4.259 -2.466 1.00 97.81 90 GLN A CA 1
ATOM 695 C C . GLN A 1 90 ? 1.633 -4.589 -1.284 1.00 97.81 90 GLN A C 1
ATOM 697 O O . GLN A 1 90 ? 2.086 -4.632 -0.137 1.00 97.81 90 GLN A O 1
ATOM 702 N N . GLY A 1 91 ? 0.354 -4.865 -1.552 1.00 97.69 91 GLY A N 1
ATOM 703 C CA . GLY A 1 91 ? -0.592 -5.288 -0.520 1.00 97.69 91 GLY A CA 1
ATOM 704 C C . GLY A 1 91 ? -0.187 -6.613 0.128 1.00 97.69 91 GLY A C 1
ATOM 705 O O . GLY A 1 91 ? -0.239 -6.742 1.353 1.00 97.69 91 GLY A O 1
ATOM 706 N N . ALA A 1 92 ? 0.249 -7.581 -0.680 1.00 97.88 92 ALA A N 1
ATOM 707 C CA . ALA A 1 92 ? 0.645 -8.910 -0.225 1.00 97.88 92 ALA A CA 1
ATOM 708 C C . ALA A 1 92 ? 1.941 -8.899 0.602 1.00 97.88 92 ALA A C 1
ATOM 710 O O . ALA A 1 92 ? 1.970 -9.473 1.693 1.00 97.88 92 ALA A O 1
ATOM 711 N N . THR A 1 93 ? 2.999 -8.230 0.137 1.00 97.62 93 THR A N 1
ATOM 712 C CA . THR A 1 93 ? 4.266 -8.147 0.877 1.00 97.62 93 THR A CA 1
ATOM 713 C C . THR A 1 93 ? 4.090 -7.371 2.162 1.00 97.62 93 THR A C 1
ATOM 715 O O . THR A 1 93 ? 4.571 -7.828 3.197 1.00 97.62 93 THR A O 1
ATOM 718 N N . PHE A 1 94 ? 3.349 -6.260 2.136 1.00 97.56 94 PHE A N 1
ATOM 719 C CA . PHE A 1 94 ? 3.014 -5.540 3.354 1.00 97.56 94 PHE A CA 1
ATOM 720 C C . PHE A 1 94 ? 2.242 -6.434 4.326 1.00 97.56 94 PHE A C 1
ATOM 722 O O . PHE A 1 94 ? 2.571 -6.466 5.508 1.00 97.56 94 PHE A O 1
ATOM 729 N N . ASP A 1 95 ? 1.265 -7.216 3.855 1.00 97.00 95 ASP A N 1
ATOM 730 C CA . ASP A 1 95 ? 0.518 -8.136 4.715 1.00 97.00 95 ASP A CA 1
ATOM 731 C C . ASP A 1 95 ? 1.422 -9.171 5.392 1.00 97.00 95 ASP A C 1
ATOM 733 O O . ASP A 1 95 ? 1.340 -9.345 6.611 1.00 97.00 95 ASP A O 1
ATOM 737 N N . VAL A 1 96 ? 2.297 -9.820 4.618 1.00 96.06 96 VAL A N 1
ATOM 738 C CA . VAL A 1 96 ? 3.233 -10.842 5.105 1.00 96.06 96 VAL A CA 1
ATOM 739 C C . VAL A 1 96 ? 4.214 -10.223 6.093 1.00 96.06 96 VAL A C 1
ATOM 741 O O . VAL A 1 96 ? 4.277 -10.637 7.252 1.00 96.06 96 VAL A O 1
ATOM 744 N N . VAL A 1 97 ? 4.935 -9.190 5.671 1.00 95.50 97 VAL A N 1
ATOM 745 C CA . VAL A 1 97 ? 5.979 -8.548 6.471 1.00 95.50 97 VAL A CA 1
ATOM 746 C C . VAL A 1 97 ? 5.378 -7.980 7.756 1.00 95.50 97 VAL A C 1
ATOM 748 O O . VAL A 1 97 ? 5.872 -8.267 8.846 1.00 95.50 97 VAL A O 1
ATOM 751 N N . TYR A 1 98 ? 4.240 -7.287 7.671 1.00 93.44 98 TYR A N 1
ATOM 752 C CA . TYR A 1 98 ? 3.546 -6.774 8.847 1.00 93.44 98 TYR A CA 1
ATOM 753 C C . TYR A 1 98 ? 3.066 -7.909 9.760 1.00 93.44 98 TYR A C 1
ATOM 755 O O . TYR A 1 98 ? 3.252 -7.830 10.970 1.00 93.44 98 TYR A O 1
ATOM 763 N N . SER A 1 99 ? 2.462 -8.977 9.229 1.00 92.56 99 SER A N 1
ATOM 764 C CA . SER A 1 99 ? 1.843 -10.052 10.029 1.00 92.56 99 SER A CA 1
ATOM 765 C C . SER A 1 99 ? 2.828 -11.009 10.701 1.00 92.56 99 SER A C 1
ATOM 767 O O . SER A 1 99 ? 2.465 -11.593 11.732 1.00 92.56 99 SER A O 1
ATOM 769 N N . TYR A 1 100 ? 4.012 -11.193 10.114 1.00 89.94 100 TYR A N 1
ATOM 770 C CA . TYR A 1 100 ? 5.044 -12.109 10.604 1.00 89.94 100 TYR A CA 1
ATOM 771 C C . TYR A 1 100 ? 6.127 -11.415 11.433 1.00 89.94 100 TYR A C 1
ATOM 773 O O . TYR A 1 100 ? 6.717 -12.068 12.291 1.00 89.94 100 TYR A O 1
ATOM 781 N N . LEU A 1 101 ? 6.369 -10.111 11.247 1.00 86.12 101 LEU A N 1
ATOM 782 C CA . LEU A 1 101 ? 7.328 -9.398 12.091 1.00 86.12 101 LEU A CA 1
ATOM 783 C C . LEU A 1 101 ? 6.821 -9.248 13.529 1.00 86.12 101 LEU A C 1
ATOM 785 O O . LEU A 1 101 ? 5.647 -8.952 13.785 1.00 86.12 101 LEU A O 1
ATOM 789 N N . ASP A 1 102 ? 7.755 -9.458 14.459 1.00 70.38 102 ASP A N 1
ATOM 790 C CA . ASP A 1 102 ? 7.523 -9.510 15.899 1.00 70.38 102 ASP A CA 1
ATOM 791 C C . ASP A 1 102 ? 6.790 -8.257 16.408 1.00 70.38 102 ASP A C 1
ATOM 793 O O . ASP A 1 102 ? 7.047 -7.125 15.987 1.00 70.38 102 ASP A O 1
ATOM 797 N N . LYS A 1 103 ? 5.891 -8.451 17.375 1.00 76.25 103 LYS A N 1
ATOM 798 C CA . LYS A 1 103 ? 5.164 -7.366 18.044 1.00 76.25 103 LYS A CA 1
ATOM 799 C C . LYS A 1 103 ? 6.124 -6.366 18.698 1.00 76.25 103 LYS A C 1
ATOM 801 O O . LYS A 1 103 ? 5.815 -5.178 18.701 1.00 76.25 103 LYS A O 1
ATOM 806 N N . ARG A 1 104 ? 7.312 -6.805 19.141 1.00 66.94 104 ARG A N 1
ATOM 807 C CA . ARG A 1 104 ? 8.375 -5.924 19.673 1.00 66.94 104 ARG A CA 1
ATOM 808 C C . ARG A 1 104 ? 8.912 -4.925 18.643 1.00 66.94 104 ARG A C 1
ATOM 810 O O . ARG A 1 104 ? 9.369 -3.839 18.999 1.00 66.94 104 ARG A O 1
ATOM 817 N N . LEU A 1 105 ? 8.841 -5.247 17.349 1.00 68.31 105 LEU A N 1
ATOM 818 C CA . LEU A 1 105 ? 9.185 -4.308 16.275 1.00 68.31 105 LEU A CA 1
ATOM 819 C C . LEU A 1 105 ? 8.099 -3.245 16.057 1.00 68.31 105 LEU A C 1
ATOM 821 O O . LEU A 1 105 ? 8.330 -2.252 15.374 1.00 68.31 105 LEU A O 1
ATOM 825 N N . ARG A 1 106 ? 6.931 -3.394 16.685 1.00 70.69 106 ARG A N 1
ATOM 826 C CA . ARG A 1 106 ? 5.830 -2.427 16.608 1.00 70.69 106 ARG A CA 1
ATOM 827 C C . ARG A 1 106 ? 5.775 -1.474 17.796 1.00 70.69 106 ARG A C 1
ATOM 829 O O . ARG A 1 106 ? 4.872 -0.644 17.849 1.00 70.69 106 ARG A O 1
ATOM 836 N N . GLU A 1 107 ? 6.697 -1.572 18.748 1.00 77.75 107 GLU A N 1
ATOM 837 C CA . GLU A 1 107 ? 6.723 -0.689 19.921 1.00 77.75 107 GLU A CA 1
ATOM 838 C C . GLU A 1 107 ? 7.331 0.676 19.579 1.00 77.75 107 GLU A C 1
ATOM 840 O O . GLU A 1 107 ? 6.783 1.714 19.945 1.00 77.75 107 GLU A O 1
ATOM 845 N N . ASN A 1 108 ? 8.409 0.684 18.792 1.00 83.88 108 ASN A N 1
ATOM 846 C CA . ASN A 1 108 ? 9.120 1.898 18.400 1.00 83.88 108 ASN A CA 1
ATOM 847 C C . ASN A 1 108 ? 8.700 2.367 16.994 1.00 83.88 108 ASN A C 1
ATOM 849 O O . ASN A 1 108 ? 8.636 1.571 16.058 1.00 83.88 108 ASN A O 1
ATOM 853 N N . SER A 1 109 ? 8.474 3.673 16.833 1.00 81.31 109 SER A N 1
ATOM 854 C CA . SER A 1 109 ? 8.232 4.338 15.544 1.00 81.31 109 SER A CA 1
ATOM 855 C C . SER A 1 109 ? 9.282 4.008 14.483 1.00 81.31 109 SER A C 1
ATOM 857 O O . SER A 1 109 ? 8.912 3.715 13.352 1.00 81.31 109 SER A O 1
ATOM 859 N N . VAL A 1 110 ? 10.565 3.954 14.846 1.00 86.06 110 VAL A N 1
ATOM 860 C CA . VAL A 1 110 ? 11.641 3.603 13.901 1.00 86.06 110 VAL A CA 1
ATOM 861 C C . VAL A 1 110 ? 11.490 2.164 13.409 1.00 86.06 110 VAL A C 1
ATOM 863 O O . VAL A 1 110 ? 11.557 1.895 12.214 1.00 86.06 110 VAL A O 1
ATOM 866 N N . LYS A 1 111 ? 11.219 1.230 14.327 1.00 87.38 111 LYS A N 1
ATOM 867 C CA . LYS A 1 111 ? 11.055 -0.190 13.997 1.00 87.38 111 LYS A CA 1
ATOM 868 C C . LYS A 1 111 ? 9.812 -0.430 13.125 1.00 87.38 111 LYS A C 1
ATOM 870 O O . LYS A 1 111 ? 9.868 -1.260 12.225 1.00 87.38 111 LYS A O 1
ATOM 875 N N . ARG A 1 112 ? 8.739 0.352 13.306 1.00 87.94 112 ARG A N 1
ATOM 876 C CA . ARG A 1 112 ? 7.565 0.353 12.407 1.00 87.94 112 ARG A CA 1
ATOM 877 C C . ARG A 1 112 ? 7.921 0.823 11.001 1.00 87.94 112 ARG A C 1
ATOM 879 O O . ARG A 1 112 ? 7.484 0.209 10.034 1.00 87.94 112 ARG A O 1
ATOM 886 N N . GLY A 1 113 ? 8.735 1.869 10.881 1.00 92.69 113 GLY A N 1
ATOM 887 C CA . GLY A 1 113 ? 9.230 2.322 9.585 1.00 92.69 113 GLY A CA 1
ATOM 888 C C . GLY A 1 113 ? 10.016 1.230 8.854 1.00 92.69 113 GLY A C 1
ATOM 889 O O . GLY A 1 113 ? 9.789 1.009 7.668 1.00 92.69 113 GLY A O 1
ATOM 890 N N . VAL A 1 114 ? 10.846 0.458 9.563 1.00 93.88 114 VAL A N 1
ATOM 891 C CA . VAL A 1 114 ? 11.586 -0.673 8.964 1.00 93.88 114 VAL A CA 1
ATOM 892 C C . VAL A 1 114 ? 10.645 -1.708 8.337 1.00 93.88 114 VAL A C 1
ATOM 894 O O . VAL A 1 114 ? 10.946 -2.220 7.261 1.00 93.88 114 VAL A O 1
ATOM 897 N N . ILE A 1 115 ? 9.482 -1.974 8.946 1.00 94.06 115 ILE A N 1
ATOM 898 C CA . ILE A 1 115 ? 8.450 -2.852 8.361 1.00 94.06 115 ILE A CA 1
ATOM 899 C C . ILE A 1 115 ? 8.017 -2.309 6.993 1.00 94.06 115 ILE A C 1
ATOM 901 O O . ILE A 1 115 ? 7.935 -3.066 6.026 1.00 94.06 115 ILE A O 1
ATOM 905 N N . GLY A 1 116 ? 7.781 -0.999 6.895 1.00 95.88 116 GLY A N 1
ATOM 906 C CA . GLY A 1 116 ? 7.436 -0.331 5.642 1.00 95.88 116 GLY A CA 1
ATOM 907 C C . GLY A 1 116 ? 8.538 -0.410 4.594 1.00 95.88 116 GLY A C 1
ATOM 908 O O . GLY A 1 116 ? 8.270 -0.815 3.467 1.00 95.88 116 GLY A O 1
ATOM 909 N N . SER A 1 117 ? 9.782 -0.103 4.961 1.00 96.94 117 SER A N 1
ATOM 910 C CA . SER A 1 117 ? 10.920 -0.217 4.042 1.00 96.94 117 SER A CA 1
ATOM 911 C C . SER A 1 117 ? 11.093 -1.631 3.506 1.00 96.94 117 SER A C 1
ATOM 913 O O . SER A 1 117 ? 11.208 -1.820 2.296 1.00 96.94 117 SER A O 1
ATOM 915 N N . LEU A 1 118 ? 11.057 -2.627 4.395 1.00 96.31 118 LEU A N 1
ATOM 916 C CA . LEU A 1 118 ? 11.228 -4.026 4.023 1.00 96.31 118 LEU A CA 1
ATOM 917 C C . LEU A 1 118 ? 10.088 -4.505 3.118 1.00 96.31 118 LEU A C 1
ATOM 919 O O . LEU A 1 118 ? 10.341 -5.167 2.116 1.00 96.31 118 LEU A O 1
ATOM 923 N N . SER A 1 119 ? 8.846 -4.124 3.429 1.00 97.00 119 SER A N 1
ATOM 924 C CA . SER A 1 119 ? 7.674 -4.461 2.610 1.00 97.00 119 SER A CA 1
ATOM 925 C C . SER A 1 119 ? 7.777 -3.888 1.196 1.00 97.00 119 SER A C 1
ATOM 927 O O . SER A 1 119 ? 7.449 -4.577 0.228 1.00 97.00 119 SER A O 1
ATOM 929 N N . ALA A 1 120 ? 8.241 -2.639 1.074 1.00 97.44 120 ALA A N 1
ATOM 930 C CA . ALA A 1 120 ? 8.346 -1.936 -0.202 1.00 97.44 120 ALA A CA 1
ATOM 931 C C . ALA A 1 120 ? 9.452 -2.572 -1.031 1.00 97.44 120 ALA A C 1
ATOM 933 O O . ALA A 1 120 ? 9.209 -3.005 -2.153 1.00 97.44 120 ALA A O 1
ATOM 934 N N . TYR A 1 121 ? 10.639 -2.718 -0.447 1.00 96.19 121 TYR A N 1
ATOM 935 C CA . TYR A 1 121 ? 11.777 -3.298 -1.144 1.00 96.19 121 TYR A CA 1
ATOM 936 C C . TYR A 1 121 ? 11.485 -4.728 -1.617 1.00 96.19 121 TYR A C 1
ATOM 938 O O . TYR A 1 121 ? 11.703 -5.059 -2.783 1.00 96.19 121 TYR A O 1
ATOM 946 N N . LEU A 1 122 ? 10.880 -5.552 -0.752 1.00 96.56 122 LEU A N 1
ATOM 947 C CA . LEU A 1 122 ? 10.450 -6.902 -1.113 1.00 96.56 122 LEU A CA 1
ATOM 948 C C . LEU A 1 122 ? 9.409 -6.892 -2.241 1.00 96.56 122 LEU A C 1
ATOM 950 O O . LEU A 1 122 ? 9.480 -7.729 -3.139 1.00 96.56 122 LEU A O 1
ATOM 954 N N . SER A 1 123 ? 8.476 -5.934 -2.239 1.00 97.00 123 SER A N 1
ATOM 955 C CA . SER A 1 123 ? 7.495 -5.793 -3.320 1.00 97.00 123 SER A CA 1
ATOM 956 C C . SER A 1 123 ? 8.154 -5.505 -4.663 1.00 97.00 123 SER A C 1
ATOM 958 O O . SER A 1 123 ? 7.730 -6.074 -5.664 1.00 97.00 123 SER A O 1
ATOM 960 N N . TYR A 1 124 ? 9.171 -4.639 -4.707 1.00 95.75 124 TYR A N 1
ATOM 961 C CA . TYR A 1 124 ? 9.874 -4.307 -5.951 1.00 95.75 124 TYR A CA 1
ATOM 962 C C . TYR A 1 124 ? 10.720 -5.476 -6.462 1.00 95.75 124 TYR A C 1
ATOM 964 O O . TYR A 1 124 ? 10.740 -5.731 -7.666 1.00 95.75 124 TYR A O 1
ATOM 972 N N . LEU A 1 125 ? 11.366 -6.226 -5.563 1.00 94.88 125 LEU A N 1
ATOM 973 C CA . LEU A 1 125 ? 12.095 -7.443 -5.930 1.00 94.88 125 LEU A CA 1
ATOM 974 C C . LEU A 1 125 ? 11.160 -8.506 -6.515 1.00 94.88 125 LEU A C 1
ATOM 976 O O . LEU A 1 125 ? 11.436 -9.052 -7.583 1.00 94.88 125 LEU A O 1
ATOM 980 N N . LEU A 1 126 ? 10.030 -8.770 -5.853 1.00 95.12 126 LEU A N 1
ATOM 981 C CA . LEU A 1 126 ? 9.038 -9.717 -6.365 1.00 95.12 126 LEU A CA 1
ATOM 982 C C . LEU A 1 126 ? 8.421 -9.229 -7.672 1.00 95.12 126 LEU A C 1
ATOM 984 O O . LEU A 1 126 ? 8.247 -10.022 -8.591 1.00 95.12 126 LEU A O 1
ATOM 988 N N . PHE A 1 127 ? 8.138 -7.933 -7.784 1.00 93.75 127 PHE A N 1
ATOM 989 C CA . PHE A 1 127 ? 7.609 -7.346 -9.008 1.00 93.75 127 PHE A CA 1
ATOM 990 C C . PHE A 1 127 ? 8.536 -7.603 -10.195 1.00 93.75 127 PHE A C 1
ATOM 992 O O . PHE A 1 127 ? 8.072 -8.081 -11.226 1.00 93.75 127 PHE A O 1
ATOM 999 N N . VAL A 1 128 ? 9.841 -7.379 -10.022 1.00 92.19 128 VAL A N 1
ATOM 1000 C CA . VAL A 1 128 ? 10.865 -7.689 -11.026 1.00 92.19 128 VAL A CA 1
ATOM 1001 C C . VAL A 1 128 ? 10.811 -9.153 -11.468 1.00 92.19 128 VAL A C 1
ATOM 1003 O O . VAL A 1 128 ? 10.818 -9.425 -12.669 1.00 92.19 128 VAL A O 1
ATOM 1006 N N . VAL A 1 129 ? 10.714 -10.095 -10.527 1.00 91.62 129 VAL A N 1
ATOM 1007 C CA . VAL A 1 129 ? 10.603 -11.526 -10.850 1.00 91.62 129 VAL A CA 1
ATOM 1008 C C . VAL A 1 129 ? 9.321 -11.803 -11.642 1.00 91.62 129 VAL A C 1
ATOM 1010 O O . VAL A 1 129 ? 9.368 -12.462 -12.681 1.00 91.62 129 VAL A O 1
ATOM 1013 N N . VAL A 1 130 ? 8.187 -11.250 -11.205 1.00 91.69 130 VAL A N 1
ATOM 1014 C CA . VAL A 1 130 ? 6.886 -11.455 -11.855 1.00 91.69 130 VAL A CA 1
ATOM 1015 C C . VAL A 1 130 ? 6.878 -10.908 -13.283 1.00 91.69 130 VAL A C 1
ATOM 1017 O O . VAL A 1 130 ? 6.488 -11.631 -14.198 1.00 91.69 130 VAL A O 1
ATOM 1020 N N . VAL A 1 131 ? 7.340 -9.677 -13.514 1.00 88.62 131 VAL A N 1
ATOM 1021 C CA . VAL A 1 131 ? 7.309 -9.070 -14.861 1.00 88.62 131 VAL A CA 1
ATOM 1022 C C . VAL A 1 131 ? 8.373 -9.614 -15.808 1.00 88.62 131 VAL A C 1
ATOM 1024 O O . VAL A 1 131 ? 8.249 -9.435 -17.016 1.00 88.62 131 VAL A O 1
ATOM 1027 N N . THR A 1 132 ? 9.411 -10.266 -15.282 1.00 87.25 132 THR A N 1
ATOM 1028 C CA . THR A 1 132 ? 10.451 -10.893 -16.108 1.00 87.25 132 THR A CA 1
ATOM 1029 C C . THR A 1 132 ? 10.053 -12.308 -16.522 1.00 87.25 132 THR A C 1
ATOM 1031 O O . THR A 1 132 ? 10.236 -12.670 -17.680 1.00 87.25 132 THR A O 1
ATOM 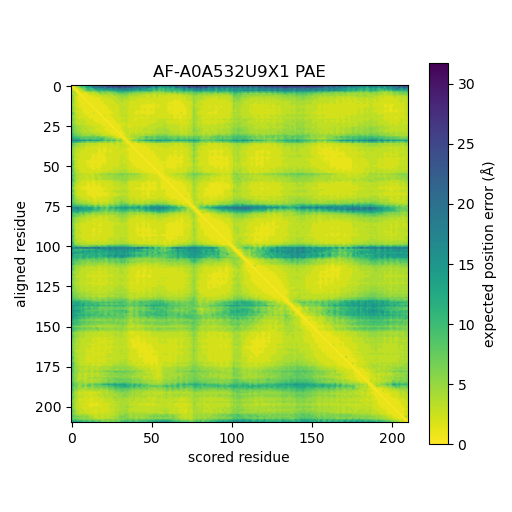1034 N N . TYR A 1 133 ? 9.495 -13.100 -15.599 1.00 88.62 133 TYR A N 1
ATOM 1035 C CA . TYR A 1 133 ? 9.315 -14.543 -15.804 1.00 88.62 133 TYR A CA 1
ATOM 1036 C C . TYR A 1 133 ? 7.861 -15.009 -15.902 1.00 88.62 133 TYR A C 1
ATOM 1038 O O . TYR A 1 133 ? 7.605 -16.028 -16.533 1.00 88.62 133 TYR A O 1
ATOM 1046 N N . ILE A 1 134 ? 6.910 -14.306 -15.280 1.00 88.25 134 ILE A N 1
ATOM 1047 C CA . ILE A 1 134 ? 5.507 -14.756 -15.205 1.00 88.25 134 ILE A CA 1
ATOM 1048 C C . ILE A 1 134 ? 4.642 -13.999 -16.211 1.00 88.25 134 ILE A C 1
ATOM 1050 O O . ILE A 1 134 ? 3.850 -14.601 -16.930 1.00 88.25 134 ILE A O 1
ATOM 1054 N N . VAL A 1 135 ? 4.798 -12.675 -16.273 1.00 86.25 135 VAL A N 1
ATOM 1055 C CA . VAL A 1 135 ? 4.006 -11.791 -17.140 1.00 86.25 135 VAL A CA 1
ATOM 1056 C C . VAL A 1 135 ? 4.955 -10.910 -17.953 1.00 86.25 135 VAL A C 1
ATOM 1058 O O . VAL A 1 135 ? 5.071 -9.711 -17.677 1.00 86.25 135 VAL A O 1
ATOM 1061 N N . PRO A 1 136 ? 5.679 -11.498 -18.925 1.00 76.50 136 PRO A N 1
ATOM 1062 C CA . PRO A 1 136 ? 6.654 -10.772 -19.723 1.00 76.50 136 PRO A CA 1
ATOM 1063 C C . PRO A 1 136 ? 5.947 -9.721 -20.580 1.00 76.50 136 PRO A C 1
ATOM 1065 O O . PRO A 1 136 ? 5.302 -10.019 -21.581 1.00 76.50 136 PRO A O 1
ATOM 1068 N N . TYR A 1 137 ? 6.069 -8.462 -20.173 1.00 79.62 137 TYR A N 1
ATOM 1069 C CA . TYR A 1 137 ? 5.586 -7.313 -20.932 1.00 79.62 137 TYR A CA 1
ATOM 1070 C C . TYR A 1 137 ? 6.759 -6.707 -21.698 1.00 79.62 137 TYR A C 1
ATOM 1072 O O . TYR A 1 137 ? 7.765 -6.396 -21.068 1.00 79.62 137 TYR A O 1
ATOM 1080 N N . SER A 1 138 ? 6.642 -6.514 -23.018 1.00 80.06 138 SER A N 1
ATOM 1081 C CA . SER A 1 138 ? 7.747 -6.190 -23.952 1.00 80.06 138 SER A CA 1
ATOM 1082 C C . SER A 1 138 ? 8.678 -5.043 -23.519 1.00 80.06 138 SER A C 1
ATOM 1084 O O . SER A 1 138 ? 9.858 -5.023 -23.873 1.00 80.06 138 SER A O 1
ATOM 1086 N N . PHE A 1 139 ? 8.194 -4.122 -22.687 1.00 82.12 139 PHE A N 1
ATOM 1087 C CA . PHE A 1 139 ? 8.984 -3.051 -22.079 1.00 82.12 139 PHE A CA 1
ATOM 1088 C C . PHE A 1 139 ? 10.073 -3.530 -21.096 1.00 82.12 139 PHE A C 1
ATOM 1090 O O . PHE A 1 139 ? 11.125 -2.904 -20.998 1.00 82.12 139 PHE A O 1
ATOM 1097 N N . TRP A 1 140 ? 9.848 -4.615 -20.348 1.00 83.06 140 TRP A N 1
ATOM 1098 C CA . TRP A 1 140 ? 10.800 -5.094 -19.337 1.00 83.06 140 TRP A CA 1
ATOM 1099 C C . TRP A 1 140 ? 11.935 -5.936 -19.935 1.00 83.06 140 TRP A C 1
ATOM 1101 O O . TRP A 1 140 ? 13.090 -5.616 -19.650 1.00 83.06 140 TRP A O 1
ATOM 1111 N N . PRO A 1 141 ? 11.678 -6.920 -20.822 1.00 79.88 141 PRO A N 1
ATOM 1112 C CA . PRO A 1 141 ? 12.742 -7.635 -21.521 1.00 79.88 141 PRO A CA 1
ATOM 1113 C C . PRO A 1 141 ? 13.609 -6.716 -22.390 1.00 79.88 141 PRO A C 1
ATOM 1115 O O . PRO A 1 141 ? 14.822 -6.895 -22.428 1.00 79.88 141 PRO A O 1
ATOM 1118 N N . SER A 1 142 ? 13.025 -5.693 -23.031 1.00 84.44 142 SER A N 1
ATOM 1119 C CA . SER A 1 142 ? 13.780 -4.752 -23.881 1.00 84.44 142 SER A CA 1
ATOM 1120 C C . SER A 1 142 ? 14.751 -3.854 -23.104 1.00 84.44 142 SER A C 1
ATOM 1122 O O . SER A 1 142 ? 15.735 -3.387 -23.669 1.00 84.44 142 SER A O 1
ATOM 1124 N N . ARG A 1 143 ? 14.536 -3.658 -21.796 1.00 82.94 143 ARG A N 1
ATOM 1125 C CA . ARG A 1 143 ? 15.486 -2.977 -20.897 1.00 82.94 143 ARG A CA 1
ATOM 1126 C C . ARG A 1 143 ? 16.624 -3.872 -20.397 1.00 82.94 143 ARG A C 1
ATOM 1128 O O . ARG A 1 143 ? 17.569 -3.365 -19.787 1.00 82.94 143 ARG A O 1
ATOM 1135 N N . GLY A 1 144 ? 16.533 -5.180 -20.632 1.00 86.31 144 GLY A N 1
ATOM 1136 C CA . GLY A 1 144 ? 17.494 -6.173 -20.165 1.00 86.31 144 GLY A CA 1
ATOM 1137 C C . GLY A 1 144 ? 17.580 -6.291 -18.638 1.00 86.31 144 GLY A C 1
ATOM 1138 O O . GLY A 1 144 ? 16.934 -5.567 -17.876 1.00 86.31 144 GLY A O 1
ATOM 1139 N N . LEU A 1 145 ? 18.437 -7.206 -18.175 1.00 85.50 145 LEU A N 1
ATOM 1140 C CA . LEU A 1 145 ? 18.640 -7.472 -16.746 1.00 85.50 145 LEU A CA 1
ATOM 1141 C C . LEU A 1 145 ? 19.104 -6.222 -15.979 1.00 85.50 145 LEU A C 1
ATOM 1143 O O . LEU A 1 145 ? 18.656 -5.976 -14.862 1.00 85.50 145 LEU A O 1
ATOM 1147 N N . SER A 1 146 ? 19.963 -5.405 -16.598 1.00 88.31 146 SER A N 1
ATOM 1148 C CA . SER A 1 146 ? 20.480 -4.173 -15.992 1.00 88.31 146 SER A CA 1
ATOM 1149 C C . SER A 1 146 ? 19.364 -3.168 -15.693 1.00 88.31 146 SER A C 1
ATOM 1151 O O . SER A 1 146 ? 19.279 -2.675 -14.570 1.00 88.31 146 SER A O 1
ATOM 1153 N N . GLY A 1 147 ? 18.452 -2.908 -16.637 1.00 85.38 147 GLY A N 1
ATOM 1154 C CA . GLY A 1 147 ? 17.361 -1.956 -16.415 1.00 85.38 147 GLY A CA 1
ATOM 1155 C C . GLY A 1 147 ? 16.349 -2.431 -15.369 1.00 85.38 147 GLY A C 1
ATOM 1156 O O . GLY A 1 147 ? 15.826 -1.626 -14.597 1.00 85.38 147 GLY A O 1
ATOM 1157 N N . VAL A 1 148 ? 16.113 -3.741 -15.307 1.00 85.44 148 VAL A N 1
ATOM 1158 C CA . VAL A 1 148 ? 15.231 -4.378 -14.323 1.00 85.44 148 VAL A CA 1
ATOM 1159 C C . VAL A 1 148 ? 15.831 -4.305 -12.910 1.00 85.44 148 VAL A C 1
ATOM 1161 O O . VAL A 1 148 ? 15.159 -3.865 -11.974 1.00 85.44 148 VAL A O 1
ATOM 1164 N N . LEU A 1 149 ? 17.112 -4.657 -12.749 1.00 87.12 149 LEU A N 1
ATOM 1165 C CA . LEU A 1 149 ? 17.814 -4.552 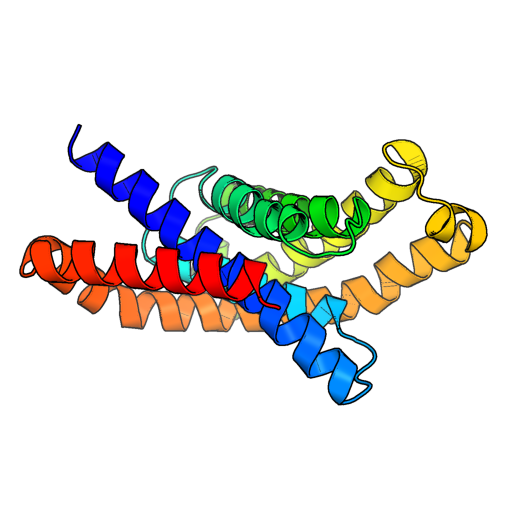-11.464 1.00 87.12 149 LEU A CA 1
ATOM 1166 C C . LEU A 1 149 ? 17.972 -3.100 -11.018 1.00 87.12 149 LEU A C 1
ATOM 1168 O O . LEU A 1 149 ? 17.813 -2.807 -9.836 1.00 87.12 149 LEU A O 1
ATOM 1172 N N . ASN A 1 150 ? 18.216 -2.183 -11.953 1.00 89.62 150 ASN A N 1
ATOM 1173 C CA . ASN A 1 150 ? 18.277 -0.759 -11.650 1.00 89.62 150 ASN A CA 1
ATOM 1174 C C . ASN A 1 150 ? 16.928 -0.233 -11.133 1.00 89.62 150 ASN A C 1
ATOM 1176 O O . ASN A 1 150 ? 16.883 0.580 -10.211 1.00 89.62 150 ASN A O 1
ATOM 1180 N N . HIS A 1 151 ? 15.813 -0.736 -11.674 1.00 87.81 151 HIS A N 1
ATOM 1181 C CA . HIS A 1 151 ? 14.483 -0.406 -11.169 1.00 87.81 151 HIS A CA 1
ATOM 1182 C C . HIS A 1 151 ? 14.276 -0.910 -9.733 1.00 87.81 151 HIS A C 1
ATOM 1184 O O . HIS A 1 151 ? 13.892 -0.127 -8.866 1.00 87.81 151 HIS A O 1
ATOM 1190 N N . ALA A 1 152 ? 14.581 -2.177 -9.446 1.00 91.19 152 ALA A N 1
ATOM 1191 C CA . ALA A 1 152 ? 14.488 -2.694 -8.078 1.00 91.19 152 ALA A CA 1
ATOM 1192 C C . ALA A 1 152 ? 15.445 -1.983 -7.108 1.00 91.19 152 ALA A C 1
ATOM 1194 O O . ALA A 1 152 ? 15.053 -1.660 -5.990 1.00 91.19 152 ALA A O 1
ATOM 1195 N N . GLY A 1 153 ? 16.674 -1.702 -7.540 1.00 91.81 153 GLY A N 1
ATOM 1196 C CA . GLY A 1 153 ? 17.697 -1.060 -6.724 1.00 91.81 153 GLY A CA 1
ATOM 1197 C C . GLY A 1 153 ? 17.373 0.402 -6.431 1.00 91.81 153 GLY A C 1
ATOM 1198 O O . GLY A 1 153 ? 17.170 0.764 -5.276 1.00 91.81 153 GLY A O 1
ATOM 1199 N N . ILE A 1 154 ? 17.287 1.252 -7.457 1.00 93.12 154 ILE A N 1
ATOM 1200 C CA . ILE A 1 154 ? 17.103 2.700 -7.273 1.00 93.12 154 ILE A CA 1
ATOM 1201 C C . ILE A 1 154 ? 15.656 3.024 -6.899 1.00 93.12 154 ILE A C 1
ATOM 1203 O O . ILE A 1 154 ? 15.403 3.629 -5.856 1.00 93.12 154 ILE A O 1
ATOM 1207 N N . VAL A 1 155 ? 14.689 2.614 -7.727 1.00 93.50 155 VAL A N 1
ATOM 1208 C CA . VAL A 1 155 ? 13.274 2.963 -7.504 1.00 93.50 155 VAL A CA 1
ATOM 1209 C C . VAL A 1 155 ? 12.743 2.257 -6.259 1.00 93.50 155 VAL A C 1
ATOM 1211 O O . VAL A 1 155 ? 12.069 2.889 -5.445 1.00 93.50 155 VAL A O 1
ATOM 1214 N N . GLY A 1 156 ? 13.122 0.993 -6.051 1.00 94.19 156 GLY A N 1
ATOM 1215 C CA . GLY A 1 156 ? 12.794 0.268 -4.826 1.00 94.19 156 GLY A CA 1
ATOM 1216 C C . GLY A 1 156 ? 13.413 0.886 -3.568 1.00 94.19 156 GLY A C 1
ATOM 1217 O O . GLY A 1 156 ? 12.748 0.907 -2.535 1.00 94.19 156 GLY A O 1
ATOM 1218 N N . SER A 1 157 ? 14.616 1.473 -3.633 1.00 95.69 157 SER A N 1
ATOM 1219 C CA . SER A 1 157 ? 15.202 2.199 -2.488 1.00 95.69 157 SER A CA 1
ATOM 1220 C C . SER A 1 157 ? 14.425 3.470 -2.144 1.00 95.69 157 SER A C 1
ATOM 1222 O O . SER A 1 157 ? 14.118 3.705 -0.974 1.00 95.69 157 SER A O 1
ATOM 1224 N N . PHE A 1 158 ? 14.030 4.265 -3.145 1.00 96.06 158 PHE A N 1
ATOM 1225 C CA . PHE A 1 158 ? 13.159 5.423 -2.907 1.00 96.06 158 PHE A CA 1
ATOM 1226 C C . PHE A 1 158 ? 11.805 5.001 -2.333 1.00 96.06 158 PHE A C 1
ATOM 1228 O O . PHE A 1 158 ? 11.314 5.617 -1.386 1.00 96.06 158 PHE A O 1
ATOM 1235 N N . ALA A 1 159 ? 11.225 3.919 -2.851 1.00 96.44 159 ALA A N 1
ATOM 1236 C CA . ALA A 1 159 ? 9.992 3.362 -2.315 1.00 96.44 159 ALA A CA 1
ATOM 1237 C C . ALA A 1 159 ? 10.168 2.815 -0.890 1.00 96.44 159 ALA A C 1
ATOM 1239 O O . ALA A 1 159 ? 9.240 2.904 -0.094 1.00 96.44 159 ALA A O 1
ATOM 1240 N N . ALA A 1 160 ? 11.346 2.300 -0.527 1.00 97.38 160 ALA A N 1
ATOM 1241 C CA . ALA A 1 160 ? 11.648 1.848 0.828 1.00 97.38 160 ALA A CA 1
ATOM 1242 C C . ALA A 1 160 ? 11.746 3.013 1.824 1.00 97.38 160 ALA A C 1
ATOM 1244 O O . ALA A 1 160 ? 11.245 2.900 2.947 1.00 97.38 160 ALA A O 1
ATOM 1245 N N . LEU A 1 161 ? 12.330 4.144 1.418 1.00 96.88 161 LEU A N 1
ATOM 1246 C CA . LEU A 1 161 ? 12.318 5.381 2.209 1.00 96.88 161 LEU A CA 1
ATOM 1247 C C . LEU A 1 161 ? 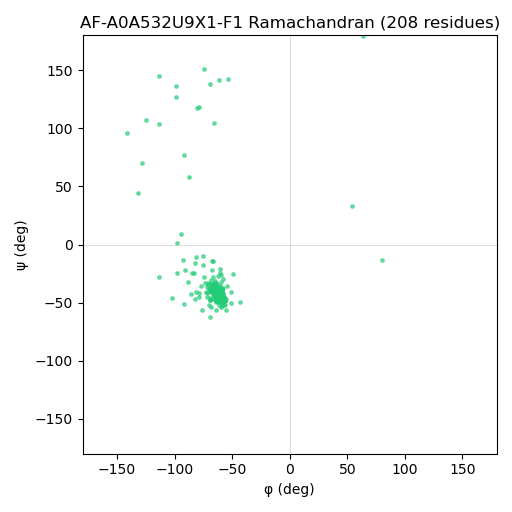10.893 5.928 2.356 1.00 96.88 161 LEU A C 1
ATOM 1249 O O . LEU A 1 161 ? 10.460 6.255 3.462 1.00 96.88 161 LEU A O 1
ATOM 1253 N N . GLY A 1 162 ? 10.138 5.950 1.258 1.00 97.12 162 GLY A N 1
ATOM 1254 C CA . GLY A 1 162 ? 8.722 6.299 1.263 1.00 97.12 162 GLY A CA 1
ATOM 1255 C C . GLY A 1 162 ? 7.914 5.398 2.197 1.00 97.12 162 GLY A C 1
ATOM 1256 O O . GLY A 1 162 ? 7.207 5.883 3.074 1.00 97.12 162 GLY A O 1
ATOM 1257 N N . GLY A 1 163 ? 8.107 4.082 2.100 1.00 97.25 163 GLY A N 1
ATOM 1258 C CA . GLY A 1 163 ? 7.494 3.074 2.960 1.00 97.25 163 GLY A CA 1
ATOM 1259 C C . GLY A 1 163 ? 7.827 3.266 4.439 1.00 97.25 163 GLY A C 1
ATOM 1260 O O . GLY A 1 163 ? 6.940 3.129 5.283 1.00 97.25 163 GLY A O 1
ATOM 1261 N N . PHE A 1 164 ? 9.067 3.651 4.763 1.00 97.38 164 PHE A N 1
ATOM 1262 C CA . PHE A 1 164 ? 9.473 3.967 6.136 1.00 97.38 164 PHE A CA 1
ATOM 1263 C C . PHE A 1 164 ? 8.595 5.056 6.749 1.00 97.38 164 PHE A C 1
ATOM 1265 O O . PHE A 1 164 ? 8.030 4.897 7.840 1.00 97.38 164 PHE A O 1
ATOM 1272 N N . LEU A 1 165 ? 8.474 6.169 6.026 1.00 96.88 165 LEU A N 1
ATOM 1273 C CA . LEU A 1 165 ? 7.704 7.329 6.454 1.00 96.88 165 LEU A CA 1
ATOM 1274 C C . LEU A 1 165 ? 6.209 7.010 6.453 1.00 96.88 165 LEU A C 1
ATOM 1276 O O . LEU A 1 165 ? 5.527 7.264 7.445 1.00 96.88 165 LEU A O 1
ATOM 1280 N N . ALA A 1 166 ? 5.722 6.384 5.384 1.00 97.00 166 ALA A N 1
ATOM 1281 C CA . ALA A 1 166 ? 4.328 6.016 5.189 1.00 97.00 166 ALA A CA 1
ATOM 1282 C C . ALA A 1 166 ? 3.786 5.150 6.321 1.00 97.00 166 ALA A C 1
ATOM 1284 O O . ALA A 1 166 ? 2.729 5.452 6.868 1.00 97.00 166 ALA A O 1
ATOM 1285 N N . VAL A 1 167 ? 4.509 4.100 6.713 1.00 96.12 167 VAL A N 1
ATOM 1286 C CA . VAL A 1 167 ? 4.045 3.191 7.768 1.00 96.12 167 VAL A CA 1
ATOM 1287 C C . VAL A 1 167 ? 4.129 3.855 9.137 1.00 96.12 167 VAL A C 1
ATOM 1289 O O . VAL A 1 167 ? 3.191 3.757 9.929 1.00 96.12 167 VAL A O 1
ATOM 1292 N N . SER A 1 168 ? 5.204 4.598 9.404 1.00 94.75 168 SER A N 1
ATOM 1293 C CA . SER A 1 168 ? 5.363 5.333 10.664 1.00 94.75 168 SER A CA 1
ATOM 1294 C C . SER A 1 168 ? 4.246 6.363 10.869 1.00 94.75 168 SER A C 1
ATOM 1296 O O . SER A 1 168 ? 3.638 6.431 11.944 1.00 94.75 168 SER A O 1
ATOM 1298 N N . LEU A 1 169 ? 3.949 7.145 9.829 1.00 95.69 169 LEU A N 1
ATOM 1299 C CA . LEU A 1 169 ? 2.890 8.152 9.835 1.00 95.69 169 LEU A CA 1
ATOM 1300 C C . LEU A 1 169 ? 1.505 7.509 9.805 1.00 95.69 169 LEU A C 1
ATOM 1302 O O . LEU A 1 169 ? 0.646 7.886 10.599 1.00 95.69 169 LEU A O 1
ATOM 1306 N N . GLY A 1 170 ? 1.298 6.512 8.951 1.00 95.88 170 GLY A N 1
ATOM 1307 C CA . GLY A 1 170 ? 0.030 5.812 8.792 1.00 95.88 170 GLY A CA 1
ATOM 1308 C C . GLY A 1 170 ? -0.412 5.116 10.074 1.00 95.88 170 GLY A C 1
ATOM 1309 O O . GLY A 1 170 ? -1.575 5.217 10.455 1.00 95.88 170 GLY A O 1
ATOM 1310 N N . GLU A 1 171 ? 0.505 4.512 10.832 1.00 93.69 171 GLU A N 1
ATOM 1311 C CA . GLU A 1 171 ? 0.153 3.977 12.148 1.00 93.69 171 GLU A CA 1
ATOM 1312 C C . GLU A 1 171 ? -0.203 5.069 13.166 1.00 93.69 171 GLU A C 1
ATOM 1314 O O . GLU A 1 171 ? -1.107 4.890 13.986 1.00 93.69 171 GLU A O 1
ATOM 1319 N N . ARG A 1 172 ? 0.499 6.209 13.145 1.00 93.50 172 ARG A N 1
ATOM 1320 C CA . ARG A 1 172 ? 0.190 7.337 14.037 1.00 93.50 172 ARG A CA 1
ATOM 1321 C C . ARG A 1 172 ? -1.189 7.917 13.723 1.00 93.50 172 ARG A C 1
ATOM 1323 O O . ARG A 1 172 ? -1.993 8.092 14.636 1.00 93.50 172 ARG A O 1
ATOM 1330 N N . LEU A 1 173 ? -1.472 8.154 12.446 1.00 95.19 173 LEU A N 1
ATOM 1331 C CA . LEU A 1 173 ? -2.776 8.601 11.960 1.00 95.19 173 LEU A CA 1
ATOM 1332 C C . LEU A 1 173 ? -3.862 7.578 12.294 1.00 95.19 173 LEU A C 1
ATOM 1334 O O . LEU A 1 173 ? -4.895 7.931 12.859 1.00 95.19 173 LEU A O 1
ATOM 1338 N N . GLY A 1 174 ? -3.597 6.302 12.024 1.00 93.69 174 GLY A N 1
ATOM 1339 C CA . GLY A 1 174 ? -4.515 5.209 12.295 1.00 93.69 174 GLY A CA 1
ATOM 1340 C C . GLY A 1 174 ? -4.898 5.120 13.769 1.00 93.69 174 GLY A C 1
ATOM 1341 O O . GLY A 1 174 ? -6.081 4.990 14.063 1.00 93.69 174 GLY A O 1
ATOM 1342 N N . ARG A 1 175 ? -3.948 5.275 14.703 1.00 92.00 175 ARG A N 1
ATOM 1343 C CA . ARG A 1 175 ? -4.251 5.331 16.146 1.00 92.00 175 ARG A CA 1
ATOM 1344 C C . ARG A 1 175 ? -5.155 6.510 16.509 1.00 92.00 175 ARG A C 1
ATOM 1346 O O . ARG A 1 175 ? -6.136 6.303 17.214 1.00 92.00 175 ARG A O 1
ATOM 1353 N N . ASN A 1 176 ? -4.872 7.702 15.986 1.00 93.50 176 ASN A N 1
ATOM 1354 C CA . ASN A 1 176 ? -5.658 8.907 16.277 1.00 93.50 176 ASN A CA 1
ATOM 1355 C C . ASN A 1 176 ? -7.093 8.825 15.731 1.00 93.50 176 ASN A C 1
ATOM 1357 O O . ASN A 1 176 ? -8.028 9.357 16.327 1.00 93.50 176 ASN A O 1
ATOM 1361 N N . VAL A 1 177 ? -7.275 8.179 14.578 1.00 93.56 177 VAL A N 1
ATOM 1362 C CA . VAL A 1 177 ? -8.590 8.040 13.936 1.00 93.56 177 VAL A CA 1
ATOM 1363 C C . VAL A 1 177 ? -9.362 6.840 14.488 1.00 93.56 177 VAL A C 1
ATOM 1365 O O . VAL A 1 177 ? -10.591 6.852 14.463 1.00 93.56 177 VAL A O 1
ATOM 1368 N N . ARG A 1 178 ? -8.672 5.830 15.037 1.00 92.81 178 ARG A N 1
ATOM 1369 C CA . ARG A 1 178 ? -9.260 4.572 15.519 1.00 92.81 178 ARG A CA 1
ATOM 1370 C C . ARG A 1 178 ? -10.443 4.785 16.460 1.00 92.81 178 ARG A C 1
ATOM 1372 O O . ARG A 1 178 ? -11.493 4.187 16.249 1.00 92.81 178 ARG A O 1
ATOM 1379 N N . GLU A 1 179 ? -10.291 5.624 17.480 1.00 89.75 179 GLU A N 1
ATOM 1380 C CA . GLU A 1 179 ? -11.347 5.858 18.476 1.00 89.75 179 GLU A CA 1
ATOM 1381 C C . GLU A 1 179 ? -12.582 6.504 17.850 1.00 89.75 179 GLU A C 1
ATOM 1383 O O . GLU A 1 179 ? -13.700 6.023 18.037 1.00 89.75 179 GLU A O 1
ATOM 1388 N N . LYS A 1 180 ? -12.377 7.532 17.016 1.00 90.44 180 LYS A N 1
ATOM 1389 C CA . LYS A 1 180 ? -13.456 8.189 16.267 1.00 90.44 180 LYS A CA 1
ATOM 1390 C C . LYS A 1 180 ? -14.152 7.209 15.326 1.00 90.44 180 LYS A C 1
ATOM 1392 O O . LYS A 1 180 ? -15.377 7.209 15.240 1.00 90.44 180 LYS A O 1
ATOM 1397 N N . PHE A 1 181 ? -13.381 6.350 14.661 1.00 90.12 181 PHE A N 1
ATOM 1398 C CA . PHE A 1 181 ? -13.891 5.328 13.753 1.00 90.12 181 PHE A CA 1
ATOM 1399 C C . PHE A 1 181 ? -14.785 4.321 14.487 1.00 90.12 181 PHE A C 1
ATOM 1401 O O . PHE A 1 181 ? -15.899 4.054 14.041 1.00 90.12 181 PHE A O 1
ATOM 1408 N N . PHE A 1 182 ? -14.345 3.803 15.639 1.00 88.88 182 PHE A N 1
ATOM 1409 C CA . PHE A 1 182 ? -15.153 2.881 16.444 1.00 88.88 182 PHE A CA 1
ATOM 1410 C C . PHE A 1 182 ? -16.377 3.555 17.063 1.00 88.88 182 PHE A C 1
ATOM 1412 O O . PHE A 1 182 ? -17.450 2.951 17.084 1.00 88.88 182 PHE A O 1
ATOM 1419 N N . TYR A 1 183 ? -16.249 4.806 17.505 1.00 88.44 183 TYR A N 1
ATOM 1420 C CA . TYR A 1 183 ? -17.379 5.590 17.995 1.00 88.44 183 TYR A CA 1
ATOM 1421 C C . TYR A 1 183 ? -18.448 5.779 16.908 1.00 88.44 183 TYR A C 1
ATOM 1423 O O . TYR A 1 183 ? -19.619 5.481 17.138 1.00 88.44 183 TYR A O 1
ATOM 1431 N N . LEU A 1 184 ? -18.050 6.193 15.699 1.00 87.44 184 LEU A N 1
ATOM 1432 C CA . LEU A 1 184 ? -18.949 6.304 14.545 1.00 87.44 184 LEU A CA 1
ATOM 1433 C C . LEU A 1 184 ? -19.592 4.956 14.210 1.00 87.44 184 LEU A C 1
ATOM 1435 O O . LEU A 1 184 ? -20.804 4.878 14.030 1.00 87.44 184 LEU A O 1
ATOM 1439 N N . GLN A 1 185 ? -18.802 3.884 14.191 1.00 88.06 185 GLN A N 1
ATOM 1440 C CA . GLN A 1 185 ? -19.287 2.546 13.867 1.00 88.06 185 GLN A CA 1
ATOM 1441 C C . GLN A 1 185 ? -20.284 1.989 14.900 1.00 88.06 185 GLN A C 1
ATOM 1443 O O . GLN A 1 185 ? -21.185 1.235 14.522 1.00 88.06 185 GLN A O 1
ATOM 1448 N N . SER A 1 186 ? -20.110 2.299 16.188 1.00 87.75 186 SER A N 1
ATOM 1449 C CA . SER A 1 186 ? -20.939 1.757 17.272 1.00 87.75 186 SER A CA 1
ATOM 1450 C C . SER A 1 186 ? -22.138 2.647 17.589 1.00 87.75 186 SER A C 1
ATOM 1452 O O . SER A 1 186 ? -23.268 2.170 17.605 1.00 87.75 186 SER A O 1
ATOM 1454 N N . SER A 1 187 ? -21.903 3.939 17.813 1.00 87.44 187 SER A N 1
ATOM 1455 C CA . SER A 1 187 ? -22.912 4.881 18.314 1.00 87.44 187 SER A CA 1
ATOM 1456 C C . SER A 1 187 ? -23.690 5.574 17.197 1.00 87.44 187 SER A C 1
ATOM 1458 O O . SER A 1 187 ? -24.790 6.068 17.418 1.00 87.44 187 SER A O 1
ATOM 1460 N N . ARG A 1 188 ? -23.127 5.626 15.983 1.00 87.94 188 ARG A N 1
ATOM 1461 C CA . ARG A 1 188 ? -23.736 6.257 14.801 1.00 87.94 188 ARG A CA 1
ATOM 1462 C C . ARG A 1 188 ? -23.674 5.333 13.587 1.00 87.94 188 ARG A C 1
ATOM 1464 O O . ARG A 1 188 ? -23.376 5.763 12.475 1.00 87.94 188 ARG A O 1
ATOM 1471 N N . ALA A 1 189 ? -23.995 4.058 13.811 1.00 85.62 189 ALA A N 1
ATOM 1472 C CA . ALA A 1 189 ? -23.976 3.010 12.797 1.00 85.62 189 ALA A CA 1
ATOM 1473 C C . ALA A 1 189 ? -24.582 3.424 11.437 1.00 85.62 189 ALA A C 1
ATOM 1475 O O . ALA A 1 189 ? -23.887 3.239 10.439 1.00 85.62 189 ALA A O 1
ATOM 1476 N N . PRO A 1 190 ? -25.795 4.019 11.340 1.00 87.50 190 PRO A N 1
ATOM 1477 C CA . PRO A 1 190 ? -26.350 4.396 10.038 1.00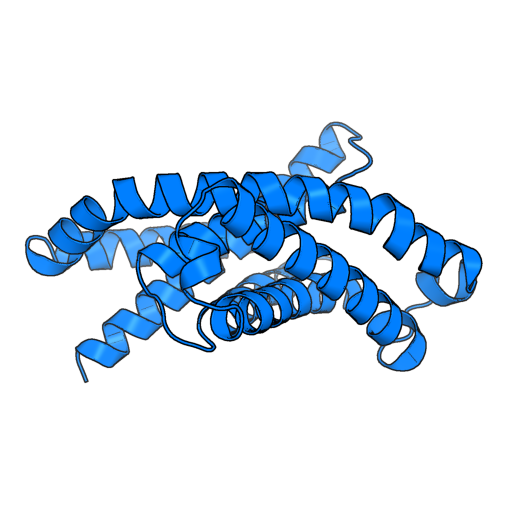 87.50 190 PRO A CA 1
ATOM 1478 C C . PRO A 1 190 ? -25.465 5.406 9.296 1.00 87.50 190 PRO A C 1
ATOM 1480 O O . PRO A 1 190 ? -25.189 5.203 8.120 1.00 87.50 190 PRO A O 1
ATOM 1483 N N . LEU A 1 191 ? -24.941 6.423 9.989 1.00 88.88 191 LEU A N 1
ATOM 1484 C CA . LEU A 1 191 ? -24.036 7.421 9.405 1.00 88.88 191 LEU A CA 1
ATOM 1485 C C . LEU A 1 191 ? -22.703 6.810 8.960 1.00 88.88 191 LEU A C 1
ATOM 1487 O O . LEU A 1 191 ? -22.143 7.207 7.941 1.00 88.88 191 LEU A O 1
ATOM 1491 N N . PHE A 1 192 ? -22.184 5.835 9.706 1.00 90.88 192 PHE A N 1
ATOM 1492 C CA . PHE A 1 192 ? -20.984 5.104 9.307 1.00 90.88 192 PHE A CA 1
ATOM 1493 C C . PHE A 1 192 ? -21.210 4.303 8.017 1.00 90.88 192 PHE A C 1
ATOM 1495 O O . PHE A 1 192 ? -20.396 4.375 7.101 1.00 90.88 192 PHE A O 1
ATOM 1502 N N . TYR A 1 193 ? -22.319 3.565 7.922 1.00 91.50 193 TYR A N 1
ATOM 1503 C CA . TYR A 1 193 ? -22.623 2.782 6.723 1.00 91.50 193 TYR A CA 1
ATOM 1504 C C . TYR A 1 193 ? -22.872 3.670 5.505 1.00 91.50 193 TYR A C 1
ATOM 1506 O O . TYR A 1 193 ? -22.319 3.387 4.444 1.00 91.50 193 TYR A O 1
ATOM 1514 N N . THR A 1 194 ? -23.648 4.749 5.647 1.00 91.62 194 THR A N 1
ATOM 1515 C CA . THR A 1 194 ? -23.912 5.666 4.530 1.00 91.62 194 THR A CA 1
ATOM 1516 C C . THR A 1 194 ? -22.634 6.349 4.063 1.00 91.62 194 THR A C 1
ATOM 1518 O O . THR A 1 194 ? -22.344 6.318 2.874 1.00 91.62 194 THR A O 1
ATOM 1521 N N . SER A 1 195 ? -21.819 6.884 4.977 1.00 92.19 195 SER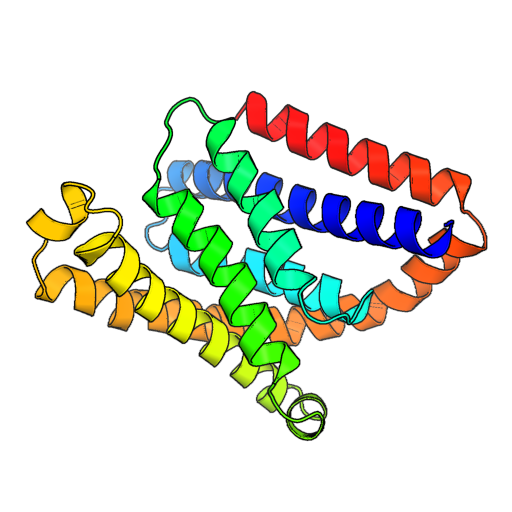 A N 1
ATOM 1522 C CA . SER A 1 195 ? -20.546 7.518 4.605 1.00 92.19 195 SER A CA 1
ATOM 1523 C C . SER A 1 195 ? -19.570 6.541 3.947 1.00 92.19 195 SER A C 1
ATOM 1525 O O . SER A 1 195 ? -18.991 6.877 2.918 1.00 92.19 195 SER A O 1
ATOM 1527 N N . ALA A 1 196 ? -19.421 5.322 4.476 1.00 93.56 196 ALA A N 1
ATOM 1528 C CA . ALA A 1 196 ? -18.548 4.313 3.881 1.00 93.56 196 ALA A CA 1
ATOM 1529 C C . ALA A 1 196 ? -18.995 3.939 2.460 1.00 93.56 196 ALA A C 1
ATOM 1531 O O . ALA A 1 196 ? -18.169 3.909 1.551 1.00 93.56 196 ALA A O 1
ATOM 1532 N N . VAL A 1 197 ? -20.294 3.696 2.255 1.00 95.00 197 VAL A N 1
ATOM 1533 C CA . VAL A 1 197 ? -20.842 3.376 0.929 1.00 95.00 197 VAL A CA 1
ATOM 1534 C C . VAL A 1 197 ? -20.685 4.556 -0.029 1.00 95.00 197 VAL A C 1
ATOM 1536 O O . VAL A 1 197 ? -20.242 4.349 -1.154 1.00 95.00 197 VAL A O 1
ATOM 1539 N N . SER A 1 198 ? -20.964 5.786 0.409 1.00 94.75 198 SER A N 1
ATOM 1540 C CA . SER A 1 198 ? -20.776 6.978 -0.422 1.00 94.75 198 SER A CA 1
ATOM 1541 C C . SER A 1 198 ? -19.321 7.161 -0.846 1.00 94.75 198 SER A C 1
ATOM 1543 O O . SER A 1 198 ? -19.069 7.409 -2.019 1.00 94.75 198 SER A O 1
ATOM 1545 N N . VAL A 1 199 ? -18.356 6.995 0.068 1.00 94.94 199 VAL A N 1
ATOM 1546 C CA . VAL A 1 199 ? -16.924 7.096 -0.266 1.00 94.94 199 VAL A CA 1
ATOM 1547 C C . VAL A 1 199 ? -16.520 6.013 -1.260 1.00 94.94 199 VAL A C 1
ATOM 1549 O O . VAL A 1 199 ? -15.850 6.323 -2.238 1.00 94.94 199 VAL A O 1
ATOM 1552 N N . ILE A 1 200 ? -16.961 4.768 -1.050 1.00 95.94 200 ILE A N 1
ATOM 1553 C CA . ILE A 1 200 ? -16.722 3.674 -2.000 1.00 95.94 200 ILE A CA 1
ATOM 1554 C C . ILE A 1 200 ? -17.257 4.074 -3.379 1.00 95.94 200 ILE A C 1
ATOM 1556 O O . ILE A 1 200 ? -16.487 4.123 -4.334 1.00 95.94 200 ILE A O 1
ATOM 1560 N N . LEU A 1 201 ? -18.541 4.427 -3.485 1.00 94.81 201 LEU A N 1
ATOM 1561 C CA . LEU A 1 201 ? -19.162 4.789 -4.762 1.00 94.81 201 LEU A CA 1
ATOM 1562 C C . LEU A 1 201 ? -18.440 5.950 -5.446 1.00 94.81 201 LEU A C 1
ATOM 1564 O O . LEU A 1 201 ? -18.137 5.847 -6.628 1.00 94.81 201 LEU A O 1
ATOM 1568 N N . ILE A 1 202 ? -18.110 7.012 -4.708 1.00 94.06 202 ILE A N 1
ATOM 1569 C CA . ILE A 1 202 ? -17.369 8.159 -5.247 1.00 94.06 202 ILE A CA 1
ATOM 1570 C C . ILE A 1 202 ? -16.010 7.712 -5.790 1.00 94.06 202 ILE A C 1
ATOM 1572 O O . ILE A 1 202 ? -15.678 8.060 -6.917 1.00 94.06 202 ILE A O 1
ATOM 1576 N N . CYS A 1 203 ? -15.243 6.912 -5.042 1.00 93.50 203 CYS A N 1
ATOM 1577 C CA . CYS A 1 203 ? -13.951 6.414 -5.512 1.00 93.50 203 CYS A CA 1
ATOM 1578 C C . CYS A 1 203 ? -14.098 5.604 -6.805 1.00 93.50 203 CYS A C 1
ATOM 1580 O O . CYS A 1 203 ? -13.354 5.846 -7.749 1.00 93.50 203 CYS A O 1
ATOM 1582 N N . TRP A 1 204 ? -15.045 4.661 -6.866 1.00 93.19 204 TRP A N 1
ATOM 1583 C CA . TRP A 1 204 ? -15.278 3.831 -8.059 1.00 93.19 204 TRP A CA 1
ATOM 1584 C C . TRP A 1 204 ? -15.753 4.650 -9.263 1.00 93.19 204 TRP A C 1
ATOM 1586 O O . TRP A 1 204 ? -15.244 4.448 -10.358 1.00 93.19 204 TRP A O 1
ATOM 1596 N N . ILE A 1 205 ? -16.673 5.596 -9.062 1.00 91.06 205 ILE A N 1
ATOM 1597 C CA . ILE A 1 205 ? -17.153 6.497 -10.116 1.00 91.06 205 ILE A CA 1
ATOM 1598 C C . ILE A 1 205 ? -15.994 7.336 -10.656 1.00 91.06 205 ILE A C 1
ATOM 1600 O O . ILE A 1 205 ? -15.783 7.378 -11.864 1.00 91.06 205 ILE A O 1
ATOM 1604 N N . LEU A 1 206 ? -15.206 7.954 -9.773 1.00 87.50 206 LEU A N 1
ATOM 1605 C CA . LEU A 1 206 ? -14.029 8.723 -10.178 1.00 87.50 206 LEU A CA 1
ATOM 1606 C C . LEU A 1 206 ? -13.037 7.858 -10.961 1.00 87.50 206 LEU A C 1
ATOM 1608 O O . LEU A 1 206 ? -12.542 8.307 -11.983 1.00 87.50 206 LEU A O 1
ATOM 1612 N N . GLY A 1 207 ? -12.805 6.613 -10.539 1.00 84.62 207 GLY A N 1
ATOM 1613 C CA . GLY A 1 207 ? -11.919 5.684 -11.243 1.00 84.62 207 GLY A CA 1
ATOM 1614 C C . GLY A 1 207 ? -12.399 5.239 -12.631 1.00 84.62 207 GLY A C 1
ATOM 1615 O O . GLY A 1 207 ? -11.608 4.659 -13.360 1.00 84.62 207 GLY A O 1
ATOM 1616 N N . VAL A 1 208 ? -13.667 5.470 -12.990 1.00 86.12 208 VAL A N 1
ATOM 1617 C CA . VAL A 1 208 ? -14.192 5.233 -14.350 1.00 86.12 208 VAL A CA 1
ATOM 1618 C C . VAL A 1 208 ? -14.018 6.465 -15.242 1.00 86.12 208 VAL A C 1
ATOM 1620 O O . VAL A 1 208 ? -13.866 6.330 -16.452 1.00 86.12 208 VAL A O 1
ATOM 1623 N N . PHE A 1 209 ? -14.090 7.666 -14.662 1.00 82.88 209 PHE A N 1
ATOM 1624 C CA . PHE A 1 209 ? -14.045 8.928 -15.408 1.00 82.88 209 PHE A CA 1
ATOM 1625 C C . PHE A 1 209 ? -12.638 9.528 -15.552 1.00 82.88 209 PHE A C 1
ATOM 1627 O O . PHE A 1 209 ? -12.472 10.456 -16.344 1.00 82.88 209 PHE A O 1
ATOM 1634 N N . LEU A 1 210 ? -11.664 9.028 -14.790 1.00 74.88 210 LEU A N 1
ATOM 1635 C CA . LEU A 1 210 ? -10.246 9.399 -14.838 1.00 74.88 210 LEU A CA 1
ATOM 1636 C C . LEU A 1 210 ? -9.453 8.310 -15.567 1.00 74.88 210 LEU A C 1
ATOM 1638 O O . LEU A 1 210 ? -8.748 8.656 -16.539 1.00 74.88 210 LEU A O 1
#

Foldseek 3Di:
DVVVVVLVLLLLLLLLVLLLCLLVQLVVCVVVVNDLSPLLSLLQLLLSLLLSCLQPPDQCSLLSSLLSSLVLLVLDPDRDVLSSLLSNQLSVLLSCLVVPDDVVLVPDLQSQLQSQLRSLLSSLVVSLVCCVPPNPDVVNVVCPPVNSVCCSPVSSNSSSNSRSCSNSVSNVVSNVCNVVLVCCCPVVVVVNVVVSVVSSVVSSVSSNVD

Radius of gyration: 17.14 Å; Cα contacts (8 Å, |Δi|>4): 294; chains: 1; bounding box: 47×33×44 Å

pLDDT: mean 90.57, std 7.63, range [49.97, 98.25]

Solvent-accessible surface area (backbone atoms only — not comparable to full-atom values): 10116 Å² total; per-residue (Å²): 109,76,71,55,56,53,50,52,50,52,38,49,34,55,6,27,51,41,20,26,47,50,52,55,48,51,53,56,35,55,76,70,68,51,83,71,49,67,28,52,49,49,15,54,43,37,19,50,46,27,22,46,40,52,66,54,78,54,82,58,48,38,24,51,20,16,44,51,19,22,55,42,47,71,46,35,97,70,74,50,69,68,61,31,51,45,40,28,37,40,16,37,33,37,25,49,46,59,67,69,51,57,72,77,42,63,73,43,62,70,44,33,10,49,45,22,19,51,15,33,34,50,21,32,52,51,41,50,51,40,38,65,74,73,53,70,44,76,73,48,67,76,47,38,72,66,48,47,49,48,42,34,53,56,49,16,46,52,16,15,56,32,10,21,51,18,24,36,49,14,38,54,52,14,55,70,44,30,60,58,50,52,46,35,52,68,80,37,39,69,62,38,54,51,51,46,52,50,51,30,51,52,25,55,54,49,34,58,76,100

Mean predicted aligned error: 4.57 Å